Protein AF-A0A7X7LJ53-F1 (afdb_monomer_lite)

Sequence (371 aa):
MNHIQFKHIITNNLKQIIAIGIVYILCVLNAYSQQTKQVKFLDEANAPIEDVMVFHNGYFVGITDEKGFIRLNNNIDAIYCHRMGFKDTIAELKKLKDYSIVLSCNNNIDGVTVSGRYNARKHLIRLRNQSKEIYKNTDTTIFYRFEIQYEIPDSNQKEVFSGILKVPYYGNHELLYYQTAYFCHLDNYENTFTDSNYALTPKNLIRMLINSCIILKDMYEWDFCSSKKNKFSNLYQSQDSILFLSSNEKNNYYISFKNGHIHSVESIYYSGKPANTRKNELYIYNNLSYFIYSMIDKNIYPSFLSMTRRYKSQEGMNIVCYLTLTETDECLCELDSLDNEVSIGKNYKEACEYIEIQKQNQNNPTLMEVQ

Structure (mmCIF, N/CA/C/O backbone):
data_AF-A0A7X7LJ53-F1
#
_entry.id   AF-A0A7X7LJ53-F1
#
loop_
_atom_site.group_PDB
_atom_site.id
_atom_site.type_symbol
_atom_site.label_atom_id
_atom_site.label_alt_id
_atom_site.label_comp_id
_atom_site.label_asym_id
_atom_site.label_entity_id
_atom_site.label_seq_id
_atom_site.pdbx_PDB_ins_code
_atom_site.Cartn_x
_atom_site.Cartn_y
_atom_site.Cartn_z
_atom_site.occupancy
_atom_site.B_iso_or_equiv
_atom_site.auth_seq_id
_atom_site.auth_comp_id
_atom_site.auth_asym_id
_atom_site.auth_atom_id
_atom_site.pdbx_PDB_model_num
ATOM 1 N N . MET A 1 1 ? 6.015 40.902 -66.110 1.00 53.62 1 MET A N 1
ATOM 2 C CA . MET A 1 1 ? 4.964 40.313 -65.249 1.00 53.62 1 MET A CA 1
ATOM 3 C C . MET A 1 1 ? 4.096 41.453 -64.728 1.00 53.62 1 MET A C 1
ATOM 5 O O . MET A 1 1 ? 4.645 42.372 -64.135 1.00 53.62 1 MET A O 1
ATOM 9 N N . ASN A 1 2 ? 2.794 41.470 -65.035 1.00 50.62 2 ASN A N 1
ATOM 10 C CA . ASN A 1 2 ? 1.917 42.612 -64.736 1.00 50.62 2 ASN A CA 1
ATOM 11 C C . ASN A 1 2 ? 1.702 42.784 -63.224 1.00 50.62 2 ASN A C 1
ATOM 13 O O . ASN A 1 2 ? 1.508 41.804 -62.505 1.00 50.62 2 ASN A O 1
ATOM 17 N N . HIS A 1 3 ? 1.672 44.037 -62.761 1.00 51.25 3 HIS A N 1
ATOM 18 C CA . HIS A 1 3 ? 1.537 44.443 -61.351 1.00 51.25 3 HIS A CA 1
ATOM 19 C C . HIS A 1 3 ? 0.344 43.783 -60.621 1.00 51.25 3 HIS A C 1
ATOM 21 O O . HIS A 1 3 ? 0.377 43.579 -59.407 1.00 51.25 3 HIS A O 1
ATOM 27 N N . ILE A 1 4 ? -0.693 43.403 -61.377 1.00 56.75 4 ILE A N 1
ATOM 28 C CA . ILE A 1 4 ? -1.895 42.700 -60.909 1.00 56.75 4 ILE A CA 1
ATOM 29 C C . ILE A 1 4 ? -1.595 41.234 -60.554 1.00 56.75 4 ILE A C 1
ATOM 31 O O . ILE A 1 4 ? -2.039 40.760 -59.510 1.00 56.75 4 ILE A O 1
ATOM 35 N N . GLN A 1 5 ? -0.793 40.525 -61.358 1.00 49.25 5 GLN A N 1
ATOM 36 C CA . GLN A 1 5 ? -0.416 39.134 -61.074 1.00 49.25 5 GLN A CA 1
ATOM 37 C C . GLN A 1 5 ? 0.486 39.036 -59.839 1.00 49.25 5 GLN A C 1
ATOM 39 O O . GLN A 1 5 ? 0.308 38.135 -59.026 1.00 49.25 5 GLN A O 1
ATOM 44 N N . PHE A 1 6 ? 1.382 40.007 -59.632 1.00 48.72 6 PHE A N 1
ATOM 45 C CA . PHE A 1 6 ? 2.237 40.051 -58.440 1.00 48.72 6 PHE A CA 1
ATOM 46 C C . PHE A 1 6 ? 1.421 40.256 -57.151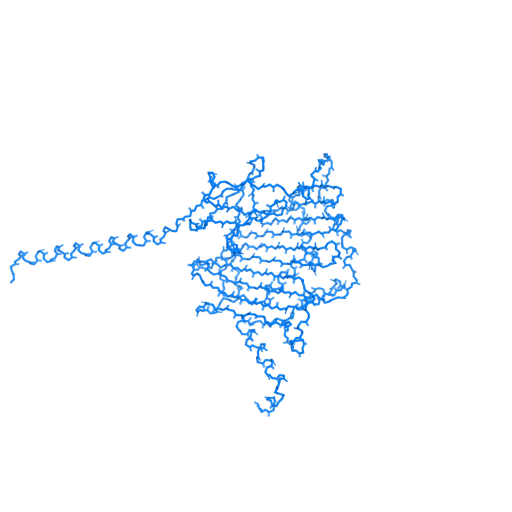 1.00 48.72 6 PHE A C 1
ATOM 48 O O . PHE A 1 6 ? 1.616 39.551 -56.163 1.00 48.72 6 PHE A O 1
ATOM 55 N N . LYS A 1 7 ? 0.432 41.161 -57.182 1.00 50.16 7 LYS A N 1
ATOM 56 C CA . LYS A 1 7 ? -0.473 41.417 -56.048 1.00 50.16 7 LYS A CA 1
ATOM 57 C C . LYS A 1 7 ? -1.343 40.195 -55.728 1.00 50.16 7 LYS A C 1
ATOM 59 O O . LYS A 1 7 ? -1.558 39.883 -54.558 1.00 50.16 7 LYS A O 1
ATOM 64 N N . HIS A 1 8 ? -1.798 39.471 -56.751 1.00 52.38 8 HIS A N 1
ATOM 65 C CA . HIS A 1 8 ? -2.603 38.260 -56.581 1.00 52.38 8 HIS A CA 1
ATOM 66 C C . HIS A 1 8 ? -1.809 37.089 -55.975 1.00 52.38 8 HIS A C 1
ATOM 68 O O . HIS A 1 8 ? -2.340 36.376 -55.122 1.00 52.38 8 HIS A O 1
ATOM 74 N N . ILE A 1 9 ? -0.537 36.929 -56.361 1.00 57.25 9 ILE A N 1
ATOM 75 C CA . ILE A 1 9 ? 0.370 35.909 -55.807 1.00 57.25 9 ILE A CA 1
ATOM 76 C C . ILE A 1 9 ? 0.683 36.210 -54.334 1.00 57.25 9 ILE A C 1
ATOM 78 O O . ILE A 1 9 ? 0.546 35.329 -53.488 1.00 57.25 9 ILE A O 1
ATOM 82 N N . ILE A 1 10 ? 1.002 37.466 -53.995 1.00 59.19 10 ILE A N 1
ATOM 83 C CA . ILE A 1 10 ? 1.276 37.867 -52.602 1.00 59.19 10 ILE A CA 1
ATOM 84 C C . ILE A 1 10 ? 0.042 37.661 -51.713 1.00 59.19 10 ILE A C 1
ATOM 86 O O . ILE A 1 10 ? 0.155 37.136 -50.607 1.00 59.19 10 ILE A O 1
ATOM 90 N N . THR A 1 11 ? -1.148 38.027 -52.201 1.00 64.06 11 THR A N 1
ATOM 91 C CA . THR A 1 11 ? -2.390 37.917 -51.416 1.00 64.06 11 THR A CA 1
ATOM 92 C C . THR A 1 11 ? -2.776 36.456 -51.162 1.00 64.06 11 THR A C 1
ATOM 94 O O . THR A 1 11 ? -3.264 36.131 -50.081 1.00 64.06 11 THR A O 1
ATOM 97 N N . ASN A 1 12 ? -2.532 35.557 -52.121 1.00 65.81 12 ASN A N 1
ATOM 98 C CA . ASN A 1 12 ? -2.806 34.128 -51.952 1.00 65.81 12 ASN A CA 1
ATOM 99 C C . ASN A 1 12 ? -1.797 33.447 -51.017 1.00 65.81 12 ASN A C 1
ATOM 101 O O . ASN A 1 12 ? -2.212 32.680 -50.150 1.00 65.81 12 ASN A O 1
ATOM 105 N N . ASN A 1 13 ? -0.508 33.786 -51.114 1.00 69.12 13 ASN A N 1
ATOM 106 C CA . ASN A 1 13 ? 0.513 33.251 -50.210 1.00 69.12 13 ASN A CA 1
ATOM 107 C C . ASN A 1 13 ? 0.301 33.731 -48.765 1.00 69.12 13 ASN A C 1
ATOM 109 O O . ASN A 1 13 ? 0.424 32.945 -47.831 1.00 69.12 13 ASN A O 1
ATOM 113 N N . LEU A 1 14 ? -0.105 34.992 -48.567 1.00 71.44 14 LEU A N 1
ATOM 114 C CA . LEU A 1 14 ? -0.423 35.517 -47.236 1.00 71.44 14 LEU A CA 1
ATOM 115 C C . LEU A 1 14 ? -1.651 34.819 -46.624 1.00 71.44 14 LEU A C 1
ATOM 117 O O . LEU A 1 14 ? -1.631 34.466 -45.447 1.00 71.44 14 LEU A O 1
ATOM 121 N N . LYS A 1 15 ? -2.695 34.551 -47.422 1.00 72.81 15 LYS A N 1
ATOM 122 C CA . LYS A 1 15 ? -3.864 33.770 -46.979 1.00 72.81 15 LYS A CA 1
ATOM 123 C C . LYS A 1 15 ? -3.489 32.340 -46.584 1.00 72.81 15 LYS A C 1
ATOM 125 O O . LYS A 1 15 ? -4.001 31.849 -45.583 1.00 72.81 15 LYS A O 1
ATOM 130 N N . GLN A 1 16 ? -2.593 31.691 -47.329 1.00 73.00 16 GLN A N 1
ATOM 131 C CA . GLN A 1 16 ? -2.110 30.345 -47.002 1.00 73.00 16 GLN A CA 1
ATOM 132 C C . GLN A 1 16 ? -1.288 30.325 -45.710 1.00 73.00 16 GLN A C 1
ATOM 134 O O . GLN A 1 16 ? -1.519 29.465 -44.867 1.00 73.00 16 GLN A O 1
ATOM 139 N N . ILE A 1 17 ? -0.394 31.298 -45.506 1.00 77.50 17 ILE A N 1
ATOM 140 C CA . ILE A 1 17 ? 0.396 31.414 -44.270 1.00 77.50 17 ILE A CA 1
ATOM 141 C C . ILE A 1 17 ? -0.517 31.643 -43.057 1.00 77.50 17 ILE A C 1
ATOM 143 O O . ILE A 1 17 ? -0.348 30.988 -42.031 1.00 77.50 17 ILE A O 1
ATOM 147 N N . ILE A 1 18 ? -1.522 32.517 -43.181 1.00 76.88 18 ILE A N 1
ATOM 148 C CA . ILE A 1 18 ? -2.507 32.754 -42.115 1.00 76.88 18 ILE A CA 1
ATOM 149 C C . ILE A 1 18 ? -3.329 31.487 -41.841 1.00 76.88 18 ILE A C 1
ATOM 151 O O . ILE A 1 18 ? -3.530 31.135 -40.682 1.00 76.88 18 ILE A O 1
ATOM 155 N N . ALA A 1 19 ? -3.768 30.770 -42.880 1.00 76.81 19 ALA A N 1
ATOM 156 C CA . ALA A 1 19 ? -4.521 29.527 -42.721 1.00 76.81 19 ALA A CA 1
ATOM 157 C C . ALA A 1 19 ? -3.697 28.435 -42.017 1.00 76.81 19 ALA A C 1
ATOM 159 O O . ALA A 1 19 ? -4.197 27.802 -41.091 1.00 76.81 19 ALA A O 1
ATOM 160 N N . ILE A 1 20 ? -2.424 28.262 -42.392 1.00 79.69 20 ILE A N 1
ATOM 161 C CA . ILE A 1 20 ? -1.500 27.326 -41.732 1.00 79.69 20 ILE A CA 1
ATOM 162 C C . ILE A 1 20 ? -1.269 27.739 -40.273 1.00 79.69 20 ILE A C 1
ATOM 164 O O . ILE A 1 20 ? -1.316 26.889 -39.387 1.00 79.69 20 ILE A O 1
ATOM 168 N N . GLY A 1 21 ? -1.092 29.036 -40.004 1.00 78.50 21 GLY A N 1
ATOM 169 C CA . GLY A 1 21 ? -0.951 29.563 -38.646 1.00 78.50 21 GLY A CA 1
ATOM 170 C C . GLY A 1 21 ? -2.180 29.301 -37.769 1.00 78.50 21 GLY A C 1
ATOM 171 O O . GLY A 1 21 ? -2.034 28.876 -36.627 1.00 78.50 21 GLY A O 1
ATOM 172 N N . ILE A 1 22 ? -3.392 29.479 -38.305 1.00 80.81 22 ILE A N 1
ATOM 173 C CA . ILE A 1 22 ? -4.645 29.197 -37.584 1.00 80.81 22 ILE A CA 1
ATOM 174 C C . ILE A 1 22 ? -4.810 27.696 -37.326 1.00 80.81 22 ILE A C 1
ATOM 176 O O . ILE A 1 22 ? -5.168 27.315 -36.215 1.00 80.81 22 ILE A O 1
ATOM 180 N N . VAL A 1 23 ? -4.518 26.839 -38.310 1.00 78.12 23 VAL A N 1
ATOM 181 C CA . VAL A 1 23 ? -4.563 25.377 -38.132 1.00 78.12 23 VAL A CA 1
ATOM 182 C C . VAL A 1 23 ? -3.551 24.934 -37.077 1.00 78.12 23 VAL A C 1
ATOM 184 O O . VAL A 1 23 ? -3.905 24.161 -36.195 1.00 78.12 23 VAL A O 1
ATOM 187 N N . TYR A 1 24 ? -2.332 25.477 -37.098 1.00 74.50 24 TYR A N 1
ATOM 188 C CA . TYR A 1 24 ? -1.318 25.191 -36.085 1.00 74.50 24 TYR A CA 1
ATOM 189 C C . TYR A 1 24 ? -1.773 25.625 -34.684 1.00 74.50 24 TYR A C 1
ATOM 191 O O . TYR A 1 24 ? -1.694 24.838 -33.745 1.00 74.50 24 TYR A O 1
ATOM 199 N N . ILE A 1 25 ? -2.334 26.832 -34.543 1.00 72.19 25 ILE A N 1
ATOM 200 C CA . ILE A 1 25 ? -2.883 27.320 -33.268 1.00 72.19 25 ILE A CA 1
ATOM 201 C C . ILE A 1 25 ? -4.042 26.432 -32.789 1.00 72.19 25 ILE A C 1
ATOM 203 O O . ILE A 1 25 ? -4.083 26.078 -31.615 1.00 72.19 25 ILE A O 1
ATOM 207 N N . LEU A 1 26 ? -4.953 26.016 -33.674 1.00 66.25 26 LEU A N 1
ATOM 208 C CA . LEU A 1 26 ? -6.060 25.114 -33.331 1.00 66.25 26 LEU A CA 1
ATOM 209 C C . LEU A 1 26 ? -5.571 23.713 -32.932 1.00 66.25 26 LEU A C 1
ATOM 211 O O . LEU A 1 26 ? -6.095 23.133 -31.983 1.00 66.25 26 LEU A O 1
ATOM 215 N N . CYS A 1 27 ? -4.549 23.180 -33.604 1.00 64.69 27 CYS A N 1
ATOM 216 C CA . CYS A 1 27 ? -3.921 21.911 -33.239 1.00 64.69 27 CYS A CA 1
ATOM 217 C C . CYS A 1 27 ? -3.223 21.993 -31.874 1.00 64.69 27 CYS A C 1
ATOM 219 O O . CYS A 1 27 ? -3.377 21.082 -31.063 1.00 64.69 27 CYS A O 1
ATOM 221 N N . VAL A 1 28 ? -2.520 23.092 -31.583 1.00 61.03 28 VAL A N 1
ATOM 222 C CA . VAL A 1 28 ? -1.878 23.324 -30.279 1.00 61.03 28 VAL A CA 1
ATOM 223 C C . VAL A 1 28 ? -2.925 23.496 -29.173 1.00 61.03 28 VAL A C 1
ATOM 225 O O . VAL A 1 28 ? -2.797 22.890 -28.114 1.00 61.03 28 VAL A O 1
ATOM 228 N N . LEU A 1 29 ? -4.005 24.246 -29.414 1.00 53.47 29 LEU A N 1
ATOM 229 C CA . LEU A 1 29 ? -5.095 24.411 -28.444 1.00 53.47 29 LEU A CA 1
ATOM 230 C C . LEU A 1 29 ? -5.826 23.089 -28.154 1.00 53.47 29 LEU A C 1
ATOM 232 O O . LEU A 1 29 ? -6.171 22.829 -27.002 1.00 53.47 29 LEU A O 1
ATOM 236 N N . ASN A 1 30 ? -6.004 22.225 -29.158 1.00 51.94 30 ASN A N 1
ATOM 237 C CA . ASN A 1 30 ? -6.557 20.882 -28.959 1.00 51.94 30 ASN A CA 1
ATOM 238 C C . ASN A 1 30 ? -5.593 19.950 -28.212 1.00 51.94 30 ASN A C 1
ATOM 240 O O . ASN A 1 30 ? -6.047 19.165 -27.385 1.00 51.94 30 ASN A O 1
ATOM 244 N N . ALA A 1 31 ? -4.281 20.061 -28.439 1.00 47.56 31 ALA A N 1
ATOM 245 C CA . ALA A 1 31 ? -3.283 19.282 -27.703 1.00 47.56 31 ALA A CA 1
ATOM 246 C C . ALA A 1 31 ? -3.223 19.662 -26.209 1.00 47.56 31 ALA A C 1
ATOM 248 O O . ALA A 1 31 ? -3.012 18.796 -25.364 1.00 47.56 31 ALA A O 1
ATOM 249 N N . TYR A 1 32 ? -3.469 20.935 -25.867 1.00 45.09 32 TYR A N 1
ATOM 250 C CA . TYR A 1 32 ? -3.544 21.407 -24.475 1.00 45.09 32 TYR A CA 1
ATOM 251 C C . TYR A 1 32 ? -4.908 21.177 -23.801 1.00 45.09 32 TYR A C 1
ATOM 253 O O . TYR A 1 32 ? -5.020 21.273 -22.579 1.00 45.09 32 TYR A O 1
ATOM 261 N N . SER A 1 33 ? -5.943 20.827 -24.566 1.00 42.25 33 SER A N 1
ATOM 262 C CA . SER A 1 33 ? -7.256 20.428 -24.060 1.00 42.25 33 SER A CA 1
ATOM 263 C C . SER A 1 33 ? -7.295 18.912 -23.819 1.00 42.25 33 SER A C 1
ATOM 265 O O . SER A 1 33 ? -8.087 18.186 -24.425 1.00 42.25 33 SER A O 1
ATOM 267 N N . GLN A 1 34 ? -6.476 18.407 -22.893 1.00 52.56 34 GLN A N 1
ATOM 268 C CA . GLN A 1 34 ? -6.797 17.130 -22.252 1.00 52.56 34 GLN A CA 1
ATOM 269 C C . GLN A 1 34 ? -8.111 17.332 -21.483 1.00 52.56 34 GLN A C 1
ATOM 271 O O . GLN A 1 34 ? -8.135 17.916 -20.398 1.00 52.56 34 GLN A O 1
ATOM 276 N N . GLN A 1 35 ? -9.235 16.940 -22.086 1.00 61.25 35 GLN A N 1
ATOM 277 C CA . GLN A 1 35 ? -10.540 17.100 -21.460 1.00 61.25 35 GLN A CA 1
ATOM 278 C C . GLN A 1 35 ? -10.603 16.181 -20.235 1.00 61.25 35 GLN A C 1
ATOM 280 O O . GLN A 1 35 ? -10.564 14.955 -20.354 1.00 61.25 35 GLN A O 1
ATOM 285 N N . THR A 1 36 ? -10.661 16.785 -19.052 1.00 73.06 36 THR A N 1
ATOM 286 C CA . THR A 1 36 ? -10.776 16.063 -17.785 1.00 73.06 36 THR A CA 1
ATOM 287 C C . THR A 1 36 ? -12.202 16.174 -17.260 1.00 73.06 36 THR A C 1
ATOM 289 O O . THR A 1 36 ? -12.821 17.236 -17.335 1.00 73.06 36 THR A O 1
ATOM 292 N N . LYS A 1 37 ? -12.723 15.078 -16.711 1.00 85.56 37 LYS A N 1
ATOM 293 C CA . LYS A 1 37 ? -13.987 15.032 -15.971 1.00 85.56 37 LYS A CA 1
ATOM 294 C C . LYS A 1 37 ? -13.715 15.028 -14.480 1.00 85.56 37 LYS A C 1
ATOM 296 O O . LYS A 1 37 ? -12.718 14.474 -14.021 1.00 85.56 37 LYS A O 1
ATOM 301 N N . GLN A 1 38 ? -14.607 15.648 -13.723 1.00 89.25 38 GLN A N 1
ATOM 302 C CA . GLN A 1 38 ? -14.534 15.682 -12.270 1.00 89.25 38 GLN A CA 1
ATOM 303 C C . GLN A 1 38 ? -15.525 14.670 -11.697 1.00 89.25 38 GLN A C 1
ATOM 305 O O . GLN A 1 38 ? -16.697 14.703 -12.055 1.00 89.25 38 GLN A O 1
ATOM 310 N N . VAL A 1 39 ? -15.048 13.785 -10.825 1.00 93.06 39 VAL A N 1
ATOM 311 C CA . VAL A 1 39 ? -15.865 12.779 -10.134 1.00 93.06 39 VAL A CA 1
ATOM 312 C C . VAL A 1 39 ? -15.856 13.078 -8.639 1.00 93.06 39 VAL A C 1
ATOM 314 O O . VAL A 1 39 ? -14.802 13.416 -8.094 1.00 93.06 39 VAL A O 1
ATOM 317 N N . LYS A 1 40 ? -17.021 12.990 -7.990 1.00 95.38 40 LYS A N 1
ATOM 318 C CA . LYS A 1 40 ? -17.196 13.230 -6.552 1.00 95.38 40 LYS A CA 1
ATOM 319 C C . LYS A 1 40 ? -17.458 11.929 -5.803 1.00 95.38 40 LYS A C 1
ATOM 321 O O . LYS A 1 40 ? -18.281 11.136 -6.243 1.00 95.38 40 LYS A O 1
ATOM 326 N N . PHE A 1 41 ? -16.829 11.754 -4.650 1.00 94.94 41 PHE A N 1
ATOM 327 C CA . PHE A 1 41 ? -17.021 10.612 -3.765 1.00 94.94 41 PHE A CA 1
ATOM 328 C C . PHE A 1 41 ? -17.723 11.038 -2.484 1.00 94.94 41 PHE A C 1
ATOM 330 O O . PHE A 1 41 ? -17.335 12.023 -1.850 1.00 94.94 41 PHE A O 1
ATOM 337 N N . LEU A 1 42 ? -18.770 10.299 -2.132 1.00 94.12 42 LEU A N 1
ATOM 338 C CA . LEU A 1 42 ? -19.652 10.579 -1.008 1.00 94.12 42 LEU A CA 1
ATOM 339 C C . LEU A 1 42 ? -19.864 9.317 -0.170 1.00 94.12 42 LEU A C 1
ATOM 341 O O . LEU A 1 42 ? -19.848 8.212 -0.711 1.00 94.12 42 LEU A O 1
ATOM 345 N N . ASP A 1 43 ? -20.093 9.480 1.128 1.00 90.00 43 ASP A N 1
ATOM 346 C CA . ASP A 1 43 ? -20.615 8.403 1.968 1.00 90.00 43 ASP A CA 1
ATOM 347 C C . ASP A 1 43 ? -22.144 8.295 1.835 1.00 90.00 43 ASP A C 1
ATOM 349 O O . ASP A 1 43 ? -22.798 9.084 1.144 1.00 90.00 43 ASP A O 1
ATOM 353 N N . GLU A 1 44 ? -22.736 7.314 2.511 1.00 88.19 44 GLU A N 1
ATOM 354 C CA . GLU A 1 44 ? -24.188 7.092 2.507 1.00 88.19 44 GLU A CA 1
ATOM 355 C C . GLU A 1 44 ? -24.984 8.258 3.132 1.00 88.19 44 GLU A C 1
ATOM 357 O O . GLU A 1 44 ? -26.178 8.405 2.869 1.00 88.19 44 GLU A O 1
ATOM 362 N N . ALA A 1 45 ? -24.330 9.128 3.911 1.00 88.19 45 ALA A N 1
ATOM 363 C CA . ALA A 1 45 ? -24.897 10.351 4.477 1.00 88.19 45 ALA A CA 1
ATOM 364 C C . ALA A 1 45 ? -24.688 11.592 3.579 1.00 88.19 45 ALA A C 1
ATOM 366 O O . ALA A 1 45 ? -25.072 12.700 3.960 1.00 88.19 45 ALA A O 1
ATOM 367 N N . ASN A 1 46 ? -24.140 11.419 2.370 1.00 87.44 46 ASN A N 1
ATOM 368 C CA . ASN A 1 46 ? -23.755 12.471 1.423 1.00 87.44 46 ASN A CA 1
ATOM 369 C C . ASN A 1 46 ? -22.631 13.407 1.908 1.00 87.44 46 ASN A C 1
ATOM 371 O O . ASN A 1 46 ? -22.472 14.510 1.369 1.00 87.44 46 ASN A O 1
ATOM 375 N N . ALA A 1 47 ? -21.834 12.996 2.894 1.00 90.56 47 ALA A N 1
ATOM 376 C CA . ALA A 1 47 ? -20.616 13.706 3.256 1.00 90.56 47 ALA A CA 1
ATOM 377 C C . ALA A 1 47 ? -19.493 13.378 2.252 1.00 90.56 47 ALA A C 1
ATOM 379 O O . ALA A 1 47 ? -19.403 12.244 1.780 1.00 90.56 47 ALA A O 1
ATOM 380 N N . PRO A 1 48 ? -18.644 14.354 1.880 1.00 91.94 48 PRO A N 1
ATOM 381 C CA . PRO A 1 48 ? -17.518 14.101 0.988 1.00 91.94 48 PRO A CA 1
ATOM 382 C C . PRO A 1 48 ? -16.502 13.150 1.627 1.00 91.94 48 PRO A C 1
ATOM 384 O O . PRO A 1 48 ? -16.160 13.307 2.798 1.00 91.94 48 PRO A O 1
ATOM 387 N N . ILE A 1 49 ? -15.990 12.206 0.834 1.00 89.44 49 ILE A N 1
ATOM 388 C CA . ILE A 1 49 ? -14.937 11.284 1.268 1.00 89.44 49 ILE A CA 1
ATOM 389 C C . ILE A 1 49 ? -13.604 11.725 0.666 1.00 89.44 49 ILE A C 1
ATOM 391 O O . ILE A 1 49 ? -13.369 11.587 -0.539 1.00 89.44 49 ILE A O 1
ATOM 395 N N . GLU A 1 50 ? -12.724 12.242 1.516 1.00 88.31 50 GLU A N 1
ATOM 396 C CA . GLU A 1 50 ? -11.322 12.475 1.173 1.00 88.31 50 GLU A CA 1
ATOM 397 C C . GLU A 1 50 ? -10.533 11.161 1.128 1.00 88.31 50 GLU A C 1
ATOM 399 O O . GLU A 1 50 ? -10.963 10.127 1.657 1.00 88.31 50 GLU A O 1
ATOM 404 N N . ASP A 1 51 ? -9.352 11.207 0.514 1.00 85.25 51 ASP A N 1
ATOM 405 C CA . ASP A 1 51 ? -8.391 10.106 0.507 1.00 85.25 51 ASP A CA 1
ATOM 406 C C . ASP A 1 51 ? -8.806 8.848 -0.292 1.00 85.25 51 ASP A C 1
ATOM 408 O O . ASP A 1 51 ? -8.099 7.843 -0.258 1.00 85.25 51 ASP A O 1
ATOM 412 N N . VAL A 1 52 ? -9.907 8.871 -1.058 1.00 88.44 52 VAL A N 1
ATOM 413 C CA . VAL A 1 52 ? -10.332 7.726 -1.890 1.00 88.44 52 VAL A CA 1
ATOM 414 C C . VAL A 1 52 ? -9.326 7.490 -3.000 1.00 88.44 52 VAL A C 1
ATOM 416 O O . VAL A 1 52 ? -9.152 8.336 -3.877 1.00 88.44 52 VAL A O 1
ATOM 419 N N . MET A 1 53 ? -8.712 6.312 -2.996 1.00 85.69 53 MET A N 1
ATOM 420 C CA . MET A 1 53 ? -7.794 5.890 -4.041 1.00 85.69 53 MET A CA 1
ATOM 421 C C . MET A 1 53 ? -8.576 5.368 -5.231 1.00 85.69 53 MET A C 1
ATOM 423 O O . MET A 1 53 ? -9.427 4.489 -5.104 1.00 85.69 53 MET A O 1
ATOM 427 N N . VAL A 1 54 ? -8.268 5.910 -6.399 1.00 86.75 54 VAL A N 1
ATOM 428 C CA . VAL A 1 54 ? -8.936 5.578 -7.649 1.00 86.75 54 VAL A CA 1
ATOM 429 C C . VAL A 1 54 ? -7.938 4.914 -8.574 1.00 86.75 54 VAL A C 1
ATOM 431 O O . VAL A 1 54 ? -6.869 5.463 -8.824 1.00 86.75 54 VAL A O 1
ATOM 434 N N . PHE A 1 55 ? -8.314 3.765 -9.116 1.00 84.50 55 PHE A N 1
ATOM 435 C CA . PHE A 1 55 ? -7.535 2.962 -10.044 1.00 84.50 55 PHE A CA 1
ATOM 436 C C . PHE A 1 55 ? -8.313 2.764 -11.350 1.00 84.50 55 PHE A C 1
ATOM 438 O O . PHE A 1 55 ? -9.540 2.733 -11.350 1.00 84.50 55 PHE A O 1
ATOM 445 N N . HIS A 1 56 ? -7.622 2.601 -12.469 1.00 82.50 56 HIS A N 1
ATOM 446 C CA . HIS A 1 56 ? -8.175 2.293 -13.781 1.00 82.50 56 HIS A CA 1
ATOM 447 C C . HIS A 1 56 ? -7.326 1.192 -14.412 1.00 82.50 56 HIS A C 1
ATOM 449 O O . HIS A 1 56 ? -6.114 1.341 -14.516 1.00 82.50 56 HIS A O 1
ATOM 455 N N . ASN A 1 57 ? -7.955 0.079 -14.803 1.00 77.94 57 ASN A N 1
ATOM 456 C CA . ASN A 1 57 ? -7.267 -1.105 -15.336 1.00 77.94 57 ASN A CA 1
ATOM 457 C C . ASN A 1 57 ? -6.110 -1.598 -14.440 1.00 77.94 57 ASN A C 1
ATOM 459 O O . ASN A 1 57 ? -5.069 -2.003 -14.936 1.00 77.94 57 ASN A O 1
ATOM 463 N N . GLY A 1 58 ? -6.289 -1.531 -13.116 1.00 63.84 58 GLY A N 1
ATOM 464 C CA . GLY A 1 58 ? -5.259 -1.894 -12.134 1.00 63.84 58 GLY A CA 1
ATOM 465 C C . GLY A 1 58 ? -4.281 -0.765 -11.782 1.00 63.84 58 GLY A C 1
ATOM 466 O O . GLY A 1 58 ? -3.625 -0.840 -10.749 1.00 63.84 58 GLY A O 1
ATOM 467 N N . TYR A 1 59 ? -4.242 0.325 -12.551 1.00 60.38 59 TYR A N 1
ATOM 468 C CA . TYR A 1 59 ? -3.304 1.430 -12.343 1.00 60.38 59 TYR A CA 1
ATOM 469 C C . TYR A 1 59 ? -3.915 2.563 -11.527 1.00 60.38 59 TYR A C 1
ATOM 471 O O . TYR A 1 59 ? -5.007 3.037 -11.814 1.00 60.38 59 TYR A O 1
ATOM 479 N N . PHE A 1 60 ? -3.206 3.053 -10.516 1.00 69.38 60 PHE A N 1
ATOM 480 C CA . PHE A 1 60 ? -3.632 4.206 -9.712 1.00 69.38 60 PHE A CA 1
ATOM 481 C C . PHE A 1 60 ? -3.700 5.489 -10.544 1.00 69.38 60 PHE A C 1
ATOM 483 O O . PHE A 1 60 ? -2.712 5.927 -11.125 1.00 69.38 60 PHE A O 1
ATOM 490 N N . VAL A 1 61 ? -4.853 6.142 -10.518 1.00 76.12 61 VAL A N 1
ATOM 491 C CA . VAL A 1 61 ? -5.153 7.375 -11.247 1.00 76.12 61 VAL A CA 1
ATOM 492 C C . VAL A 1 61 ? -5.027 8.600 -10.345 1.00 76.12 61 VAL A C 1
ATOM 494 O O . VAL A 1 61 ? -4.605 9.674 -10.788 1.00 76.12 61 VAL A O 1
ATOM 497 N N . GLY A 1 62 ? -5.359 8.462 -9.063 1.00 74.56 62 GLY A N 1
ATOM 498 C CA . GLY A 1 62 ? -5.215 9.535 -8.089 1.00 74.56 62 GLY A CA 1
ATOM 499 C C . GLY A 1 62 ? -6.022 9.312 -6.821 1.00 74.56 62 GLY A C 1
ATOM 500 O O . GLY A 1 62 ? -6.592 8.245 -6.607 1.00 74.56 62 GLY A O 1
ATOM 501 N N . ILE A 1 63 ? -6.051 10.354 -5.994 1.00 81.62 63 ILE A N 1
ATOM 502 C CA . ILE A 1 63 ? -6.764 10.389 -4.720 1.00 81.62 63 ILE A CA 1
ATOM 503 C C . ILE A 1 63 ? -7.719 11.580 -4.701 1.00 81.62 63 ILE A C 1
ATOM 505 O O . ILE A 1 63 ? -7.435 12.606 -5.329 1.00 81.62 63 ILE A O 1
ATOM 509 N N . THR A 1 64 ? -8.851 11.435 -4.017 1.00 87.44 64 THR A N 1
ATOM 510 C CA . THR A 1 64 ? -9.787 12.540 -3.807 1.00 87.44 64 THR A CA 1
ATOM 511 C C . THR A 1 64 ? -9.240 13.603 -2.860 1.00 87.44 64 THR A C 1
ATOM 513 O O . THR A 1 64 ? -8.563 13.306 -1.880 1.00 87.44 64 THR A O 1
ATOM 516 N N . ASP A 1 65 ? -9.546 14.866 -3.152 1.00 81.25 65 ASP A N 1
ATOM 517 C CA . ASP A 1 65 ? -9.228 15.990 -2.271 1.00 81.25 65 ASP A CA 1
ATOM 518 C C . ASP A 1 65 ? -10.117 16.034 -1.009 1.00 81.25 65 ASP A C 1
ATOM 520 O O . ASP A 1 65 ? -11.029 15.225 -0.837 1.00 81.25 65 ASP A O 1
ATOM 524 N N . GLU A 1 66 ? -9.889 17.031 -0.147 1.00 81.69 66 GLU A N 1
ATOM 525 C CA . GLU A 1 66 ? -10.668 17.295 1.082 1.00 81.69 66 GLU A CA 1
ATOM 526 C C . GLU A 1 66 ? -12.186 17.476 0.834 1.00 81.69 66 GLU A C 1
ATOM 528 O O . GLU A 1 66 ? -12.999 17.421 1.756 1.00 81.69 66 GLU A O 1
ATOM 533 N N . LYS A 1 67 ? -12.594 17.728 -0.418 1.00 87.38 67 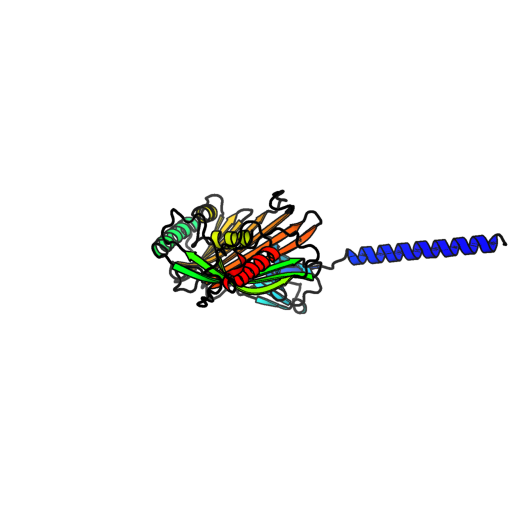LYS A N 1
ATOM 534 C CA . LYS A 1 67 ? -13.994 17.888 -0.845 1.00 87.38 67 LYS A CA 1
ATOM 535 C C . LYS A 1 67 ? -14.532 16.640 -1.548 1.00 87.38 67 LYS A C 1
ATOM 537 O O . LYS A 1 67 ? -15.660 16.667 -2.053 1.00 87.38 67 LYS A O 1
ATOM 542 N N . GLY A 1 68 ? -13.752 15.563 -1.572 1.00 90.00 68 GLY A N 1
ATOM 543 C CA . GLY A 1 68 ? -14.088 14.290 -2.185 1.00 90.00 68 GLY A CA 1
ATOM 544 C C . GLY A 1 68 ? -13.997 14.286 -3.707 1.00 90.00 68 GLY A C 1
ATOM 545 O O . GLY A 1 68 ? -14.613 13.433 -4.339 1.00 90.00 68 GLY A O 1
ATOM 546 N N . PHE A 1 69 ? -13.279 15.226 -4.327 1.00 90.69 69 PHE A N 1
ATOM 547 C CA . PHE A 1 69 ? -13.179 15.302 -5.783 1.00 90.69 69 PHE A CA 1
ATOM 548 C C . PHE A 1 69 ? -11.876 14.739 -6.330 1.00 90.69 69 PHE A C 1
ATOM 550 O O . PHE A 1 69 ? -10.796 14.971 -5.793 1.00 90.69 69 PHE A O 1
ATOM 557 N N . ILE A 1 70 ? -11.977 14.103 -7.494 1.00 87.25 70 ILE A N 1
ATOM 558 C CA . ILE A 1 70 ? -10.842 13.745 -8.343 1.00 87.25 70 ILE A CA 1
ATOM 559 C C . ILE A 1 70 ? -11.097 14.203 -9.781 1.00 87.25 70 ILE A C 1
ATOM 561 O O . ILE A 1 70 ? -12.241 14.260 -10.240 1.00 87.25 70 ILE A O 1
ATOM 565 N N . ARG A 1 71 ? -10.025 14.530 -10.507 1.00 85.69 71 ARG A N 1
ATOM 566 C CA . ARG A 1 71 ? -10.070 14.794 -11.950 1.00 85.69 71 ARG A CA 1
ATOM 567 C C . ARG A 1 71 ? -9.517 13.593 -12.704 1.00 85.69 71 ARG A C 1
ATOM 569 O O . ARG A 1 71 ? -8.401 13.162 -12.437 1.00 85.69 71 ARG A O 1
ATOM 576 N N . LEU A 1 72 ? -10.300 13.083 -13.644 1.00 83.69 72 LEU A N 1
ATOM 577 C CA . LEU A 1 72 ? -9.993 11.913 -14.460 1.00 83.69 72 LEU A CA 1
ATOM 578 C C . LEU A 1 72 ? -9.948 12.317 -15.930 1.00 83.69 72 LEU A C 1
ATOM 580 O O . LEU A 1 72 ? -10.652 13.237 -16.343 1.00 83.69 72 LEU A O 1
ATOM 584 N N . ASN A 1 73 ? -9.159 11.615 -16.736 1.00 80.25 73 ASN A N 1
ATOM 585 C CA . ASN A 1 73 ? -9.212 11.783 -18.185 1.00 80.25 73 ASN A CA 1
ATOM 586 C C . ASN A 1 73 ? -10.581 11.307 -18.711 1.00 80.25 73 ASN A C 1
ATOM 588 O O . ASN A 1 73 ? -11.141 10.321 -18.224 1.00 80.25 73 ASN A O 1
ATOM 592 N N . ASN A 1 74 ? -11.151 12.021 -19.683 1.00 79.75 74 ASN A N 1
ATOM 593 C CA . ASN A 1 74 ? -12.458 11.699 -20.252 1.00 79.75 74 ASN A CA 1
ATOM 594 C C . ASN A 1 74 ? -12.539 10.290 -20.852 1.00 79.75 74 ASN A C 1
ATOM 596 O O . ASN A 1 74 ? -13.627 9.714 -20.831 1.00 79.75 74 ASN A O 1
ATOM 600 N N . ASN A 1 75 ? -11.419 9.731 -21.317 1.00 80.38 75 ASN A N 1
ATOM 601 C CA . ASN A 1 75 ? -11.336 8.382 -21.885 1.00 80.38 75 ASN A CA 1
ATOM 602 C C . ASN A 1 75 ? -11.456 7.237 -20.855 1.00 80.38 75 ASN A C 1
ATOM 604 O O . ASN A 1 75 ? -11.629 6.090 -21.255 1.00 80.38 75 ASN A O 1
ATOM 608 N N . ILE A 1 76 ? -11.378 7.520 -19.550 1.00 84.75 76 ILE A N 1
ATOM 609 C CA . ILE A 1 76 ? -11.508 6.500 -18.502 1.00 84.75 76 ILE A CA 1
ATOM 610 C C . ILE A 1 76 ? -12.975 6.093 -18.387 1.00 84.75 76 ILE A C 1
ATOM 612 O O . ILE A 1 76 ? -13.817 6.914 -18.038 1.00 84.75 76 ILE A O 1
ATOM 616 N N . ASP A 1 77 ? -13.308 4.835 -18.647 1.00 87.31 77 ASP A N 1
ATOM 617 C CA . ASP A 1 77 ? -14.708 4.386 -18.658 1.00 87.31 77 ASP A CA 1
ATOM 618 C C . ASP A 1 77 ? -15.162 3.733 -17.354 1.00 87.31 77 ASP A C 1
ATOM 620 O O . ASP A 1 77 ? -16.333 3.833 -16.985 1.00 87.31 77 ASP A O 1
ATOM 624 N N . ALA A 1 78 ? -14.240 3.096 -16.641 1.00 90.62 78 ALA A N 1
ATOM 625 C CA . ALA A 1 78 ? -14.495 2.442 -15.370 1.00 90.62 78 ALA A CA 1
ATOM 626 C C . ALA A 1 78 ? -13.309 2.645 -14.436 1.00 90.62 78 ALA A C 1
ATOM 628 O O . ALA A 1 78 ? -12.161 2.713 -14.880 1.00 90.62 78 ALA A O 1
ATOM 629 N N . ILE A 1 79 ? -13.598 2.728 -13.145 1.00 92.19 79 ILE A N 1
ATOM 630 C CA . ILE A 1 79 ? -12.591 2.859 -12.103 1.00 92.19 79 ILE A CA 1
ATOM 631 C C . ILE A 1 79 ? -12.853 1.875 -10.972 1.00 92.19 79 ILE A C 1
ATOM 633 O O . ILE A 1 79 ? -13.996 1.531 -10.692 1.00 92.19 79 ILE A O 1
ATOM 637 N N . TYR A 1 80 ? -11.784 1.445 -10.322 1.00 89.94 80 TYR A N 1
ATOM 638 C CA . TYR A 1 80 ? -11.804 0.746 -9.049 1.00 89.94 80 TYR A CA 1
ATOM 639 C C . TYR A 1 80 ? -11.462 1.739 -7.939 1.00 89.94 80 TYR A C 1
ATOM 641 O O . TYR A 1 80 ? -10.584 2.583 -8.103 1.00 89.94 80 TYR A O 1
ATOM 649 N N . CYS A 1 81 ? -12.174 1.672 -6.826 1.00 90.25 81 CYS A N 1
ATOM 650 C CA . CYS A 1 81 ? -12.092 2.632 -5.740 1.00 90.25 81 CYS A CA 1
ATOM 651 C C . CYS A 1 81 ? -11.791 1.886 -4.449 1.00 90.25 81 CYS A C 1
ATOM 653 O O . CYS A 1 81 ? -12.547 0.990 -4.072 1.00 90.25 81 CYS A O 1
ATOM 655 N N . HIS A 1 82 ? -10.713 2.282 -3.781 1.00 85.56 82 HIS A N 1
ATOM 656 C CA . HIS A 1 82 ? -10.272 1.692 -2.528 1.00 85.56 82 HIS A CA 1
ATOM 657 C C . HIS A 1 82 ? -10.133 2.766 -1.454 1.00 85.56 82 HIS A C 1
ATOM 659 O O . HIS A 1 82 ? -9.603 3.855 -1.700 1.00 85.56 82 HIS A O 1
ATOM 665 N N . ARG A 1 83 ? -10.622 2.442 -0.258 1.00 86.12 83 ARG A N 1
ATOM 666 C CA . ARG A 1 83 ? -10.466 3.262 0.937 1.00 86.12 83 ARG A CA 1
ATOM 667 C C . ARG A 1 83 ? -10.765 2.439 2.182 1.00 86.12 83 ARG A C 1
ATOM 669 O O . ARG A 1 83 ? -11.885 1.945 2.318 1.00 86.12 83 ARG A O 1
ATOM 676 N N . MET A 1 84 ? -9.828 2.320 3.120 1.00 82.12 84 MET A N 1
ATOM 677 C CA . MET A 1 84 ? -10.084 1.564 4.343 1.00 82.12 84 MET A CA 1
ATOM 678 C C . MET A 1 84 ? -11.278 2.128 5.127 1.00 82.12 84 MET A C 1
ATOM 680 O O . MET A 1 84 ? -11.393 3.331 5.360 1.00 82.12 84 MET A O 1
ATOM 684 N N . GLY A 1 85 ? -12.162 1.224 5.553 1.00 76.88 85 GLY A N 1
ATOM 685 C CA . GLY A 1 85 ? -13.444 1.553 6.183 1.00 76.88 85 GLY A CA 1
ATOM 686 C C . GLY A 1 85 ? -14.615 1.593 5.198 1.00 76.88 85 GLY A C 1
ATOM 687 O O . GLY A 1 85 ? -15.761 1.494 5.629 1.00 76.88 85 GLY A O 1
ATOM 688 N N . PHE A 1 86 ? -14.345 1.629 3.892 1.00 83.75 86 PHE A N 1
ATOM 689 C CA . PHE A 1 86 ? -15.346 1.528 2.834 1.00 83.75 86 PHE A CA 1
ATOM 690 C C . PHE A 1 86 ? -15.218 0.210 2.077 1.00 83.75 86 PHE A C 1
ATOM 692 O O . PHE A 1 86 ? -14.192 -0.470 2.115 1.00 83.75 86 PHE A O 1
ATOM 699 N N . LYS A 1 87 ? -16.304 -0.181 1.418 1.00 83.56 87 LYS A N 1
ATOM 700 C CA . LYS A 1 87 ? -16.326 -1.328 0.524 1.00 83.56 87 LYS A CA 1
ATOM 701 C C . LYS A 1 87 ? -15.639 -0.959 -0.787 1.00 83.56 87 LYS A C 1
ATOM 703 O O . LYS A 1 87 ? -16.013 0.023 -1.436 1.00 83.56 87 LYS A O 1
ATOM 708 N N . ASP A 1 88 ? -14.698 -1.797 -1.203 1.00 83.88 88 ASP A N 1
ATOM 709 C CA . ASP A 1 88 ? -14.071 -1.683 -2.515 1.00 83.88 88 ASP A CA 1
ATOM 710 C C . ASP A 1 88 ? -15.134 -1.685 -3.613 1.00 83.88 88 ASP A C 1
ATOM 712 O O . ASP A 1 88 ? -16.033 -2.533 -3.645 1.00 83.88 88 ASP A O 1
ATOM 716 N N . THR A 1 89 ? -15.066 -0.686 -4.487 1.00 88.81 89 THR A N 1
ATOM 717 C CA . THR A 1 89 ? -16.146 -0.383 -5.427 1.00 88.81 89 THR A CA 1
ATOM 718 C C . THR A 1 89 ? -15.593 -0.242 -6.833 1.00 88.81 89 THR A C 1
ATOM 720 O O . THR A 1 89 ? -14.656 0.513 -7.062 1.00 88.81 89 THR A O 1
ATOM 723 N N . ILE A 1 90 ? -16.198 -0.936 -7.797 1.00 90.00 90 ILE A N 1
ATOM 724 C CA . ILE A 1 90 ? -15.962 -0.693 -9.222 1.00 90.00 90 ILE A CA 1
ATOM 725 C C . ILE A 1 90 ? -17.095 0.196 -9.730 1.00 90.00 90 ILE A C 1
ATOM 727 O O . ILE A 1 90 ? -18.264 -0.176 -9.644 1.00 90.00 90 ILE A O 1
ATOM 731 N N . ALA A 1 91 ? -16.751 1.367 -10.257 1.00 89.56 91 ALA A N 1
ATOM 732 C CA . ALA A 1 91 ? -17.699 2.336 -10.781 1.00 89.56 91 ALA A CA 1
ATOM 733 C C . ALA A 1 91 ? -17.513 2.520 -12.290 1.00 89.56 91 ALA A C 1
ATOM 735 O O . ALA A 1 91 ? -16.457 2.939 -12.763 1.00 89.56 91 ALA A O 1
ATOM 736 N N . GLU A 1 92 ? -18.573 2.259 -13.051 1.00 89.88 92 GLU A N 1
ATOM 737 C CA . GLU A 1 92 ? -18.638 2.596 -14.472 1.00 89.88 92 GLU A CA 1
ATOM 738 C C . GLU A 1 92 ? -19.024 4.072 -14.642 1.00 89.88 92 GLU A C 1
ATOM 740 O O . GLU A 1 92 ? -20.169 4.465 -14.407 1.00 89.88 92 GLU A O 1
ATOM 745 N N . LEU A 1 93 ? -18.081 4.901 -15.092 1.00 87.62 93 LEU A N 1
ATOM 746 C CA . LEU A 1 93 ? -18.233 6.358 -15.142 1.00 87.62 93 LEU A CA 1
ATOM 747 C C . LEU A 1 93 ? -19.328 6.817 -16.110 1.00 87.62 93 LEU A C 1
ATOM 749 O O . LEU A 1 93 ? -19.960 7.844 -15.882 1.00 87.62 93 LEU A O 1
ATOM 753 N N . LYS A 1 94 ? -19.592 6.038 -17.165 1.00 81.44 94 LYS A N 1
ATOM 754 C CA . LYS A 1 94 ? -20.664 6.302 -18.141 1.00 81.44 94 LYS A CA 1
ATOM 755 C C . LYS A 1 94 ? -22.073 6.203 -17.545 1.00 81.44 94 LYS A C 1
ATOM 757 O O . LYS A 1 94 ? -23.006 6.756 -18.117 1.00 81.44 94 LYS A O 1
ATOM 762 N N . LYS A 1 95 ? -22.234 5.494 -16.424 1.00 77.44 95 LYS A N 1
ATOM 763 C CA . LYS A 1 95 ? -23.529 5.245 -15.770 1.00 77.44 95 LYS A CA 1
ATOM 764 C C . LYS A 1 95 ? -23.786 6.171 -14.577 1.00 77.44 95 LYS A C 1
ATOM 766 O O . LYS A 1 95 ? -24.846 6.083 -13.961 1.00 77.44 95 LYS A O 1
ATOM 771 N N . LEU A 1 96 ? -22.835 7.042 -14.231 1.00 80.38 96 LEU A N 1
ATOM 772 C CA . LEU A 1 96 ? -22.947 7.892 -13.050 1.00 80.38 96 LEU A CA 1
ATOM 773 C C . LEU A 1 96 ? -23.888 9.067 -13.290 1.00 80.38 96 LEU A C 1
ATOM 775 O O . LEU A 1 96 ? -23.707 9.862 -14.213 1.00 80.38 96 LEU A O 1
ATOM 779 N N . LYS A 1 97 ? -24.853 9.220 -12.387 1.00 73.31 97 LYS A N 1
ATOM 780 C CA . LYS A 1 97 ? -25.647 10.439 -12.281 1.00 73.31 97 LYS A CA 1
ATOM 781 C C . LYS A 1 97 ? -24.782 11.522 -11.632 1.00 73.31 97 LYS A C 1
ATOM 783 O O . LYS A 1 97 ? -24.166 11.281 -10.596 1.00 73.31 97 LYS A O 1
ATOM 788 N N . ASP A 1 98 ? -24.694 12.686 -12.271 1.00 79.81 98 ASP A N 1
ATOM 789 C CA . ASP A 1 98 ? -23.966 13.861 -11.767 1.00 79.81 98 ASP A CA 1
ATOM 790 C C . ASP A 1 98 ? -22.488 13.592 -11.406 1.00 79.81 98 ASP A C 1
ATOM 792 O O . ASP A 1 98 ? -21.927 14.242 -10.523 1.00 79.81 98 ASP A O 1
ATOM 796 N N . TYR A 1 99 ? -21.860 12.606 -12.064 1.00 84.62 99 TYR A N 1
ATOM 797 C CA . TYR A 1 99 ? -20.480 12.165 -11.809 1.00 84.62 99 TYR A CA 1
ATOM 798 C C . TYR A 1 99 ? -20.166 11.915 -10.322 1.00 84.62 99 TYR A C 1
ATOM 800 O O . TYR A 1 99 ? -19.048 12.152 -9.866 1.00 84.62 99 TYR A O 1
ATOM 808 N N . SER A 1 100 ? -21.150 11.442 -9.556 1.00 90.94 100 SER A N 1
ATOM 809 C CA . SER A 1 100 ? -20.995 11.163 -8.127 1.00 90.94 100 SER A CA 1
ATOM 810 C C . SER A 1 100 ? -21.034 9.660 -7.850 1.00 90.94 100 SER A C 1
ATOM 812 O O . SER A 1 100 ? -21.866 8.944 -8.403 1.00 90.94 100 SER A O 1
ATOM 814 N N . ILE A 1 101 ? -20.134 9.188 -6.989 1.00 93.25 101 ILE A N 1
ATOM 815 C CA . ILE A 1 101 ? -20.029 7.801 -6.528 1.00 93.25 101 ILE A CA 1
ATOM 816 C C . ILE A 1 101 ? -20.278 7.794 -5.024 1.00 93.25 101 ILE A C 1
ATOM 818 O O . ILE A 1 101 ? -19.601 8.500 -4.277 1.00 93.25 101 ILE A O 1
ATOM 822 N N . VAL A 1 102 ? -21.239 6.985 -4.588 1.00 92.38 102 VAL A N 1
ATOM 823 C CA . VAL A 1 102 ? -21.487 6.738 -3.166 1.00 92.38 102 VAL A CA 1
ATOM 824 C C . VAL A 1 102 ? -20.746 5.467 -2.770 1.00 92.38 102 VAL A C 1
ATOM 826 O O . VAL A 1 102 ? -20.970 4.419 -3.376 1.00 92.38 102 VAL A O 1
ATOM 829 N N . LEU A 1 103 ? -19.853 5.564 -1.786 1.00 90.31 103 LEU A N 1
ATOM 830 C CA . LEU A 1 103 ? -19.155 4.417 -1.217 1.00 90.31 103 LEU A CA 1
ATOM 831 C C . LEU A 1 103 ? -19.874 3.969 0.052 1.00 90.31 103 LEU A C 1
ATOM 833 O O . LEU A 1 103 ? -20.052 4.749 0.988 1.00 90.31 103 LEU A O 1
ATOM 837 N N . SER A 1 104 ? -20.251 2.695 0.091 1.00 85.31 104 SER A N 1
ATOM 838 C CA . SER A 1 104 ? -20.785 2.079 1.303 1.00 85.31 104 SER A CA 1
ATOM 839 C C . SER A 1 104 ? -19.670 1.813 2.301 1.00 85.31 104 SER A C 1
ATOM 841 O O . SER A 1 104 ? -18.581 1.369 1.925 1.00 85.31 104 SER A O 1
ATOM 843 N N . CYS A 1 105 ? -19.953 2.026 3.582 1.00 77.31 105 CYS A N 1
ATOM 844 C CA . CYS A 1 105 ? -19.083 1.558 4.653 1.00 77.31 105 CYS A CA 1
ATOM 845 C C . CYS A 1 105 ? -18.947 0.028 4.579 1.00 77.31 105 CYS A C 1
ATOM 847 O O . CYS A 1 105 ? -19.855 -0.682 4.141 1.00 77.31 105 CYS A O 1
ATOM 849 N N . ASN A 1 106 ? -17.790 -0.503 4.965 1.00 70.31 106 ASN A N 1
ATOM 850 C CA . ASN A 1 106 ? -17.588 -1.945 4.957 1.00 70.31 106 ASN A CA 1
ATOM 851 C C . ASN A 1 106 ? -18.339 -2.581 6.144 1.00 70.31 106 ASN A C 1
ATOM 853 O O . ASN A 1 106 ? -18.006 -2.308 7.289 1.00 70.31 106 ASN A O 1
ATOM 857 N N . ASN A 1 107 ? -19.335 -3.434 5.883 1.00 50.91 107 ASN A N 1
ATOM 858 C CA . ASN A 1 107 ? -20.196 -4.032 6.920 1.00 50.91 107 ASN A CA 1
ATOM 859 C C . ASN A 1 107 ? -19.523 -5.151 7.733 1.00 50.91 107 ASN A C 1
ATOM 861 O O . ASN A 1 107 ? -20.074 -5.585 8.735 1.00 50.91 107 ASN A O 1
ATOM 865 N N . ASN A 1 108 ? -18.316 -5.604 7.366 1.00 50.38 108 ASN A N 1
ATOM 866 C CA . ASN A 1 108 ? -17.518 -6.531 8.203 1.00 50.38 108 ASN A CA 1
ATOM 867 C C . ASN A 1 108 ? -16.959 -5.868 9.474 1.00 50.38 108 ASN A C 1
ATOM 869 O O . ASN A 1 108 ? -16.140 -6.417 10.209 1.00 50.38 108 ASN A O 1
ATOM 873 N N . ILE A 1 109 ? -17.373 -4.631 9.659 1.00 51.16 109 ILE A N 1
ATOM 874 C CA . ILE A 1 109 ? -16.942 -3.650 10.598 1.00 51.16 109 ILE A CA 1
ATOM 875 C C . ILE A 1 109 ? -18.329 -3.045 11.013 1.00 51.16 109 ILE A C 1
ATOM 877 O O . ILE A 1 109 ? -18.768 -2.038 10.471 1.00 51.16 109 ILE A O 1
ATOM 881 N N . ASP A 1 110 ? -19.049 -3.699 11.964 1.00 39.25 110 ASP A N 1
ATOM 882 C CA . ASP A 1 110 ? -20.276 -3.284 12.729 1.00 39.25 110 ASP A CA 1
ATOM 883 C C . ASP A 1 110 ? -20.123 -2.131 13.754 1.00 39.25 110 ASP A C 1
ATOM 885 O O . ASP A 1 110 ? -19.357 -2.250 14.710 1.00 39.25 110 ASP A O 1
ATOM 889 N N . GLY A 1 111 ? -20.729 -0.962 13.516 1.00 43.09 111 GLY A N 1
ATOM 890 C CA . GLY A 1 111 ? -20.400 0.269 14.253 1.00 43.09 111 GLY A CA 1
ATOM 891 C C . GLY A 1 111 ? -21.052 0.340 15.635 1.00 43.09 111 GLY A C 1
ATOM 892 O O . GLY A 1 111 ? -22.240 0.071 15.772 1.00 43.09 111 GLY A O 1
ATOM 893 N N . VAL A 1 112 ? -20.311 0.768 16.661 1.00 44.72 112 VAL A N 1
ATOM 894 C CA . VAL A 1 112 ? -20.836 0.987 18.018 1.00 44.72 112 VAL A CA 1
ATOM 895 C C . VAL A 1 112 ? -20.568 2.422 18.474 1.00 44.72 112 VAL A C 1
ATOM 897 O O . VAL A 1 112 ? -19.466 2.956 18.347 1.00 44.72 112 VAL A O 1
ATOM 900 N N . THR A 1 113 ? -21.596 3.060 19.036 1.00 47.06 113 THR A N 1
ATOM 901 C CA . THR A 1 113 ? -21.527 4.426 19.567 1.00 47.06 113 THR A CA 1
ATOM 902 C C . THR A 1 113 ? -20.652 4.482 20.817 1.00 47.06 113 THR A C 1
ATOM 904 O O . THR A 1 113 ? -20.884 3.771 21.795 1.00 47.06 113 THR A O 1
ATOM 907 N N . VAL A 1 114 ? -19.657 5.367 20.812 1.00 50.62 114 VAL A N 1
ATOM 908 C CA . VAL A 1 114 ? -18.703 5.484 21.913 1.00 50.62 114 VAL A CA 1
ATOM 909 C C . VAL A 1 114 ? -19.130 6.584 22.892 1.00 50.62 114 VAL A C 1
ATOM 911 O O . VAL A 1 114 ? -19.442 7.703 22.491 1.00 50.62 114 VAL A O 1
ATOM 914 N N . SER A 1 115 ? -19.152 6.271 24.191 1.00 52.81 115 SER A N 1
ATOM 915 C CA . SER A 1 115 ? -19.583 7.199 25.246 1.00 52.81 115 SER A CA 1
ATOM 916 C C . SER A 1 115 ? -18.678 8.439 25.362 1.00 52.81 115 SER A C 1
ATOM 918 O O . SER A 1 115 ? -17.475 8.394 25.099 1.00 52.81 115 SER A O 1
ATOM 920 N N . GLY A 1 116 ? -19.246 9.565 25.814 1.00 52.25 116 GLY A N 1
ATOM 921 C CA . GLY A 1 116 ? -18.631 10.903 25.756 1.00 52.25 116 GLY A CA 1
ATOM 922 C C . GLY A 1 116 ? -17.325 11.138 26.538 1.00 52.25 116 GLY A C 1
ATOM 923 O O . GLY A 1 116 ? -16.823 12.257 26.538 1.00 52.25 116 GLY A O 1
ATOM 924 N N . ARG A 1 117 ? -16.751 10.127 27.209 1.00 64.75 117 ARG A N 1
ATOM 925 C CA . ARG A 1 117 ? -15.439 10.207 27.898 1.00 64.75 117 ARG A CA 1
ATOM 926 C C . ARG A 1 117 ? -14.336 9.377 27.232 1.00 64.75 117 ARG A C 1
ATOM 928 O O . ARG A 1 117 ? -13.251 9.225 27.796 1.00 64.75 117 ARG A O 1
ATOM 935 N N . TYR A 1 118 ? -14.591 8.821 26.055 1.00 74.69 118 TYR A N 1
ATOM 936 C CA . TYR A 1 118 ? -13.629 7.975 25.368 1.00 74.69 118 TYR A CA 1
ATOM 937 C C . TYR A 1 118 ? -12.439 8.750 24.799 1.00 74.69 118 TYR A C 1
ATOM 939 O O . TYR A 1 118 ? -12.584 9.767 24.127 1.00 74.69 118 TYR A O 1
ATOM 947 N N . ASN A 1 119 ? -11.235 8.230 25.044 1.00 81.12 119 ASN A N 1
ATOM 948 C CA . ASN A 1 119 ? -9.995 8.795 24.528 1.00 81.12 119 ASN A CA 1
ATOM 949 C C . ASN A 1 119 ? -9.395 7.853 23.477 1.00 81.12 119 ASN A C 1
ATOM 951 O O . ASN A 1 119 ? -8.650 6.929 23.815 1.00 81.12 119 ASN A O 1
ATOM 955 N N . ALA A 1 120 ? -9.709 8.121 22.206 1.00 79.69 120 ALA A N 1
ATOM 956 C CA . ALA A 1 120 ? -9.270 7.322 21.061 1.00 79.69 120 ALA A CA 1
ATOM 957 C C . ALA A 1 120 ? -7.749 7.123 21.035 1.00 79.69 120 ALA A C 1
ATOM 959 O O . ALA A 1 120 ? -7.266 6.011 20.852 1.00 79.69 120 ALA A O 1
ATOM 960 N N . ARG A 1 121 ? -6.984 8.179 21.329 1.00 83.69 121 ARG A N 1
ATOM 961 C CA . ARG A 1 121 ? -5.520 8.128 21.354 1.00 83.69 121 ARG A CA 1
ATOM 962 C C . ARG A 1 121 ? -4.977 7.198 22.438 1.00 83.69 121 ARG A C 1
ATOM 964 O O . ARG A 1 121 ? -4.097 6.389 22.163 1.00 83.69 121 ARG A O 1
ATOM 971 N N . LYS A 1 122 ? -5.483 7.297 23.675 1.00 84.50 122 LYS A N 1
ATOM 972 C CA . LYS A 1 122 ? -5.082 6.384 24.762 1.00 84.50 122 LYS A CA 1
ATOM 973 C C . LYS A 1 122 ? -5.432 4.937 24.420 1.00 84.50 122 LYS A C 1
ATOM 975 O O . LYS A 1 122 ? -4.644 4.047 24.725 1.00 84.50 122 LYS A O 1
ATOM 980 N N . HIS A 1 123 ? -6.583 4.709 23.787 1.00 83.25 123 HIS A N 1
ATOM 981 C CA . HIS A 1 123 ? -6.991 3.370 23.380 1.00 83.25 123 HIS A CA 1
ATOM 982 C C . HIS A 1 123 ? -6.079 2.803 22.286 1.00 83.25 123 HIS A C 1
ATOM 984 O O . HIS A 1 123 ? -5.564 1.701 22.454 1.00 83.25 123 HIS A O 1
ATOM 990 N N . LEU A 1 124 ? -5.790 3.586 21.243 1.00 81.31 124 LEU A N 1
ATOM 991 C CA . LEU A 1 124 ? -4.842 3.225 20.190 1.00 81.31 124 LEU A CA 1
ATOM 992 C C . LEU A 1 124 ? -3.466 2.865 20.771 1.00 81.31 124 LEU A C 1
ATOM 994 O O . LEU A 1 124 ? -2.914 1.818 20.453 1.00 81.31 124 LEU A O 1
ATOM 998 N N . ILE A 1 125 ? -2.936 3.690 21.683 1.00 80.56 125 ILE A N 1
ATOM 999 C CA . ILE A 1 125 ? -1.652 3.433 22.359 1.00 80.56 125 ILE A CA 1
ATOM 1000 C C . ILE A 1 125 ? -1.691 2.126 23.168 1.00 80.56 125 ILE A C 1
ATOM 1002 O O . ILE A 1 125 ? -0.708 1.385 23.186 1.00 80.56 125 ILE A O 1
ATOM 1006 N N . ARG A 1 126 ? -2.812 1.830 23.838 1.00 81.44 126 ARG A N 1
ATOM 1007 C CA . ARG A 1 126 ? -2.992 0.583 24.593 1.00 81.44 126 ARG A CA 1
ATOM 1008 C C . ARG A 1 126 ? -2.984 -0.634 23.668 1.00 81.44 126 ARG A C 1
ATOM 1010 O O . ARG A 1 126 ? -2.211 -1.552 23.923 1.00 81.44 126 ARG A O 1
ATOM 1017 N N . LEU A 1 127 ? -3.790 -0.619 22.605 1.00 77.44 127 LEU A N 1
ATOM 1018 C CA . LEU A 1 127 ? -3.866 -1.711 21.627 1.00 77.44 127 LEU A CA 1
ATOM 1019 C C . LEU A 1 127 ? -2.523 -1.929 20.925 1.00 77.44 127 LEU A C 1
ATOM 1021 O O . LEU A 1 127 ? -2.072 -3.063 20.807 1.00 77.44 127 LEU A O 1
ATOM 1025 N N . ARG A 1 128 ? -1.823 -0.844 20.569 1.00 73.44 128 ARG A N 1
ATOM 1026 C CA . ARG A 1 128 ? -0.439 -0.886 20.078 1.00 73.44 128 ARG A CA 1
ATOM 1027 C C . ARG A 1 128 ? 0.474 -1.645 21.035 1.00 73.44 128 ARG A C 1
ATOM 1029 O O . ARG A 1 128 ? 1.199 -2.533 20.608 1.00 73.44 128 ARG A O 1
ATOM 1036 N N . ASN A 1 129 ? 0.479 -1.274 22.317 1.00 75.44 129 ASN A N 1
ATOM 1037 C CA . ASN A 1 129 ? 1.359 -1.911 23.297 1.00 75.44 129 ASN A CA 1
ATOM 1038 C C . ASN A 1 129 ? 1.030 -3.400 23.465 1.00 75.44 129 ASN A C 1
ATOM 1040 O O . ASN A 1 129 ? 1.948 -4.199 23.586 1.00 75.44 129 ASN A O 1
ATOM 1044 N N . GLN A 1 130 ? -0.254 -3.769 23.433 1.00 73.31 130 GLN A N 1
ATOM 1045 C CA . GLN A 1 130 ? -0.685 -5.168 23.479 1.00 73.31 130 GLN A CA 1
ATOM 1046 C C . GLN A 1 130 ? -0.198 -5.937 22.248 1.00 73.31 130 GLN A C 1
ATOM 1048 O O . GLN A 1 130 ? 0.477 -6.948 22.395 1.00 73.31 130 GLN A O 1
ATOM 1053 N N . SER A 1 131 ? -0.457 -5.404 21.052 1.00 70.06 131 SER A N 1
ATOM 1054 C CA . SER A 1 131 ? 0.012 -5.966 19.782 1.00 70.06 131 SER A CA 1
ATOM 1055 C C . SER A 1 131 ? 1.538 -6.131 19.756 1.00 70.06 131 SER A C 1
ATOM 1057 O O . SER A 1 131 ? 2.035 -7.169 19.343 1.00 70.06 131 SER A O 1
ATOM 1059 N N . LYS A 1 132 ? 2.296 -5.156 20.276 1.00 69.06 132 LYS A N 1
ATOM 1060 C CA . LYS A 1 132 ? 3.764 -5.216 20.328 1.00 69.06 132 LYS A CA 1
ATOM 1061 C C . LYS A 1 132 ? 4.294 -6.416 21.116 1.00 69.06 132 LYS A C 1
ATOM 1063 O O . LYS A 1 132 ? 5.309 -6.972 20.721 1.00 69.06 132 LYS A O 1
ATOM 1068 N N . GLU A 1 133 ? 3.653 -6.808 22.217 1.00 67.19 133 GLU A N 1
ATOM 1069 C CA . GLU A 1 133 ? 4.104 -7.968 23.004 1.00 67.19 133 GLU A CA 1
ATOM 1070 C C . GLU A 1 133 ? 3.957 -9.293 22.241 1.00 67.19 133 GLU A C 1
ATOM 1072 O O . GLU A 1 133 ? 4.728 -10.216 22.479 1.00 67.19 133 GLU A O 1
ATOM 1077 N N . ILE A 1 134 ? 3.016 -9.371 21.296 1.00 65.62 134 ILE A N 1
ATOM 1078 C CA . ILE A 1 134 ? 2.749 -10.573 20.492 1.00 65.62 134 ILE A CA 1
ATOM 1079 C C . ILE A 1 134 ? 3.800 -10.766 19.389 1.00 65.62 134 ILE A C 1
ATOM 1081 O O . ILE A 1 134 ? 4.127 -11.899 19.054 1.00 65.62 134 ILE A O 1
ATOM 1085 N N . TYR A 1 135 ? 4.362 -9.678 18.849 1.00 63.06 135 TYR A N 1
ATOM 1086 C CA . TYR A 1 135 ? 5.299 -9.725 17.714 1.00 63.06 135 TYR A CA 1
ATOM 1087 C C . TYR A 1 135 ? 6.780 -9.902 18.100 1.00 63.06 135 TYR A C 1
ATOM 1089 O O . TYR A 1 135 ? 7.663 -9.821 17.241 1.00 63.06 135 TYR A O 1
ATOM 1097 N N . LYS A 1 136 ? 7.074 -10.129 19.386 1.00 59.38 136 LYS A N 1
ATOM 1098 C CA . LYS A 1 136 ? 8.440 -10.322 19.893 1.00 59.38 136 LYS A CA 1
ATOM 1099 C C . LYS A 1 136 ? 8.942 -11.754 19.662 1.00 59.38 136 LYS A C 1
ATOM 1101 O O . LYS A 1 136 ? 8.190 -12.714 19.790 1.00 59.38 136 LYS A O 1
ATOM 1106 N N . ASN A 1 137 ? 10.260 -11.886 19.485 1.00 55.22 137 ASN A N 1
ATOM 1107 C CA . ASN A 1 137 ? 11.039 -13.110 19.742 1.00 55.22 137 ASN A CA 1
ATOM 1108 C C . ASN A 1 137 ? 10.925 -14.280 18.749 1.00 55.22 137 ASN A C 1
ATOM 1110 O O . ASN A 1 137 ? 11.079 -15.427 19.160 1.00 55.22 137 ASN A O 1
ATOM 1114 N N . THR A 1 138 ? 10.716 -14.043 17.454 1.00 62.88 138 THR A N 1
ATOM 1115 C CA . THR A 1 138 ? 10.943 -15.110 16.462 1.00 62.88 138 THR A CA 1
ATOM 1116 C C . THR A 1 138 ? 11.747 -14.568 15.296 1.00 62.88 138 THR A C 1
ATOM 1118 O O . THR A 1 138 ? 11.262 -13.710 14.563 1.00 62.88 138 THR A O 1
ATOM 1121 N N . ASP A 1 139 ? 12.975 -15.055 15.146 1.00 70.75 139 ASP A N 1
ATOM 1122 C CA . ASP A 1 139 ? 13.715 -14.878 13.904 1.00 70.75 139 ASP A CA 1
ATOM 1123 C C . ASP A 1 139 ? 13.037 -15.739 12.838 1.00 70.75 139 ASP A C 1
ATOM 1125 O O . ASP A 1 139 ? 12.767 -16.922 13.056 1.00 70.75 139 ASP A O 1
ATOM 1129 N N . THR A 1 140 ? 12.718 -15.145 11.698 1.00 76.69 140 THR A N 1
ATOM 1130 C CA . THR A 1 140 ? 12.098 -15.853 10.582 1.00 76.69 140 THR A CA 1
ATOM 1131 C C . THR A 1 140 ? 12.562 -15.263 9.261 1.00 76.69 140 THR A C 1
ATOM 1133 O O . THR A 1 140 ? 13.196 -14.215 9.203 1.00 76.69 140 THR A O 1
ATOM 1136 N N . THR A 1 141 ? 12.269 -15.951 8.171 1.00 80.81 141 THR A N 1
ATOM 1137 C CA . THR A 1 141 ? 12.459 -15.439 6.820 1.00 80.81 141 THR A CA 1
ATOM 1138 C C . THR A 1 141 ? 11.114 -15.460 6.129 1.00 80.81 141 THR A C 1
ATOM 1140 O O . THR A 1 141 ? 10.438 -16.484 6.138 1.00 80.81 141 THR A O 1
ATOM 1143 N N . ILE A 1 142 ? 10.733 -14.326 5.553 1.00 82.81 142 ILE A N 1
ATOM 1144 C CA . ILE A 1 142 ? 9.483 -14.186 4.818 1.00 82.81 142 ILE A CA 1
ATOM 1145 C C . ILE A 1 142 ? 9.825 -14.109 3.338 1.00 82.81 142 ILE A C 1
ATOM 1147 O O . ILE A 1 142 ? 10.705 -13.337 2.940 1.00 82.81 142 ILE A O 1
ATOM 1151 N N . PHE A 1 143 ? 9.123 -14.898 2.534 1.00 87.25 143 PHE A N 1
ATOM 1152 C CA . PHE A 1 143 ? 9.203 -14.816 1.086 1.00 87.25 143 PHE A CA 1
ATOM 1153 C C . PHE A 1 143 ? 8.025 -14.000 0.570 1.00 87.25 143 PHE A C 1
ATOM 1155 O O . PHE A 1 143 ? 6.883 -14.188 0.990 1.00 87.25 143 PHE A O 1
ATOM 1162 N N . TYR A 1 144 ? 8.312 -13.070 -0.333 1.00 89.62 144 TYR A N 1
ATOM 1163 C CA . TYR A 1 144 ? 7.303 -12.244 -0.974 1.00 89.62 144 TYR A CA 1
ATOM 1164 C C . TYR A 1 144 ? 7.418 -12.364 -2.482 1.00 89.62 144 TYR A C 1
ATOM 1166 O O . TYR A 1 144 ? 8.486 -12.129 -3.040 1.00 89.62 144 TYR A O 1
ATOM 1174 N N . ARG A 1 145 ? 6.296 -12.599 -3.155 1.00 92.19 145 ARG A N 1
ATOM 1175 C CA . ARG A 1 145 ? 6.153 -12.189 -4.549 1.00 92.19 145 ARG A CA 1
ATOM 1176 C C . ARG A 1 145 ? 6.159 -10.675 -4.601 1.00 92.19 145 ARG A C 1
ATOM 1178 O O . ARG A 1 145 ? 5.354 -10.043 -3.914 1.00 92.19 145 ARG A O 1
ATOM 1185 N N . PHE A 1 146 ? 7.048 -10.103 -5.398 1.00 90.94 146 PHE A N 1
ATOM 1186 C CA . PHE A 1 146 ? 7.103 -8.669 -5.607 1.00 90.94 146 PHE A CA 1
ATOM 1187 C C . PHE A 1 146 ? 6.745 -8.308 -7.040 1.00 90.94 146 PHE A C 1
ATOM 1189 O O . PHE A 1 146 ? 7.091 -9.017 -7.981 1.00 90.94 146 PHE A O 1
ATOM 1196 N N . GLU A 1 147 ? 6.113 -7.154 -7.191 1.00 90.75 147 GLU A N 1
ATOM 1197 C CA . GLU A 1 147 ? 5.946 -6.480 -8.471 1.00 90.75 147 GLU A CA 1
ATOM 1198 C C . GLU A 1 147 ? 6.213 -4.997 -8.250 1.00 90.75 147 GLU A C 1
ATOM 1200 O O . GLU A 1 147 ? 5.646 -4.380 -7.345 1.00 90.75 147 GLU A O 1
ATOM 1205 N N . ILE A 1 148 ? 7.117 -4.442 -9.046 1.00 86.94 148 ILE A N 1
ATOM 1206 C CA . ILE A 1 148 ? 7.388 -3.017 -9.128 1.00 86.94 148 ILE A CA 1
ATOM 1207 C C . ILE A 1 148 ? 7.019 -2.566 -10.527 1.00 86.94 148 ILE A C 1
ATOM 1209 O O . ILE A 1 148 ? 7.521 -3.110 -11.507 1.00 86.94 148 ILE A O 1
ATOM 1213 N N . GLN A 1 149 ? 6.197 -1.531 -10.611 1.00 86.25 149 GLN A N 1
ATOM 1214 C CA . GLN A 1 149 ? 5.860 -0.899 -11.871 1.00 86.25 149 GLN A CA 1
ATOM 1215 C C . GLN A 1 149 ? 6.112 0.601 -11.803 1.00 86.25 149 GLN A C 1
ATOM 1217 O O . GLN A 1 149 ? 5.730 1.271 -10.845 1.00 86.25 149 GLN A O 1
ATOM 1222 N N . TYR A 1 150 ? 6.690 1.140 -12.867 1.00 82.25 150 TYR A N 1
ATOM 1223 C CA . TYR A 1 150 ? 6.716 2.564 -13.155 1.00 82.25 150 TYR A CA 1
ATOM 1224 C C . TYR A 1 150 ? 5.906 2.855 -14.390 1.00 82.25 150 TYR A C 1
ATOM 1226 O O . TYR A 1 150 ? 5.906 2.078 -15.340 1.00 82.25 150 TYR A O 1
ATOM 1234 N N . GLU A 1 151 ? 5.266 4.012 -14.381 1.00 81.88 151 GLU A N 1
ATOM 1235 C CA . GLU A 1 151 ? 4.486 4.488 -15.503 1.00 81.88 151 GLU A CA 1
ATOM 1236 C C . GLU A 1 151 ? 4.649 5.999 -15.658 1.00 81.88 151 GLU A C 1
ATOM 1238 O O . GLU A 1 151 ? 4.628 6.749 -14.673 1.00 81.88 151 GLU A O 1
ATOM 1243 N N . ILE A 1 152 ? 4.776 6.444 -16.908 1.00 79.25 152 ILE A N 1
ATOM 1244 C CA . ILE A 1 152 ? 4.478 7.815 -17.325 1.00 79.25 152 ILE A CA 1
ATOM 1245 C C . ILE A 1 152 ? 3.144 7.750 -18.079 1.00 79.25 152 ILE A C 1
ATOM 1247 O O . ILE A 1 152 ? 3.137 7.455 -19.279 1.00 79.25 152 ILE A O 1
ATOM 1251 N N . PRO A 1 153 ? 2.006 8.018 -17.406 1.00 72.31 153 PRO A N 1
ATOM 1252 C CA . PRO A 1 153 ? 0.685 7.798 -17.998 1.00 72.31 153 PRO A CA 1
ATOM 1253 C C . PRO A 1 153 ? 0.453 8.614 -19.275 1.00 72.31 153 PRO A C 1
ATOM 1255 O O . PRO A 1 153 ? -0.259 8.185 -20.177 1.00 72.31 153 PRO A O 1
ATOM 1258 N N . ASP A 1 154 ? 1.081 9.789 -19.370 1.00 72.38 154 ASP A N 1
ATOM 1259 C CA . ASP A 1 154 ? 0.922 10.698 -20.508 1.00 72.38 154 ASP A CA 1
ATOM 1260 C C . ASP A 1 154 ? 1.596 10.185 -21.795 1.00 72.38 154 ASP A C 1
ATOM 1262 O O . ASP A 1 154 ? 1.203 10.591 -22.889 1.00 72.38 154 ASP A O 1
ATOM 1266 N N . SER A 1 155 ? 2.597 9.302 -21.688 1.00 72.06 155 SER A N 1
ATOM 1267 C CA . SER A 1 155 ? 3.362 8.764 -22.825 1.00 72.06 155 SER A CA 1
ATOM 1268 C C . SER A 1 155 ? 3.213 7.251 -23.010 1.00 72.06 155 SER A C 1
ATOM 1270 O O . SER A 1 155 ? 3.835 6.693 -23.913 1.00 72.06 155 SER A O 1
ATOM 1272 N N . ASN A 1 156 ? 2.385 6.589 -22.189 1.00 72.12 156 ASN A N 1
ATOM 1273 C CA . ASN A 1 156 ? 2.198 5.132 -22.172 1.00 72.12 156 ASN A CA 1
ATOM 1274 C C . ASN A 1 156 ? 3.523 4.351 -22.047 1.00 72.12 156 ASN A C 1
ATOM 1276 O O . ASN A 1 156 ? 3.653 3.235 -22.553 1.00 72.12 156 ASN A O 1
ATOM 1280 N N . GLN A 1 157 ? 4.523 4.962 -21.406 1.00 82.31 157 GLN A N 1
ATOM 1281 C CA . GLN A 1 157 ? 5.788 4.314 -21.088 1.00 82.31 157 GLN A CA 1
ATOM 1282 C C . GLN A 1 157 ? 5.679 3.656 -19.719 1.00 82.31 157 GLN A C 1
ATOM 1284 O O . GLN A 1 157 ? 5.211 4.269 -18.758 1.00 82.31 157 GLN A O 1
ATOM 1289 N N . LYS A 1 158 ? 6.146 2.417 -19.645 1.00 85.12 158 LYS A N 1
ATOM 1290 C CA . LYS A 1 158 ? 6.180 1.593 -18.446 1.00 85.12 158 LYS A CA 1
ATOM 1291 C C . LYS A 1 158 ? 7.482 0.809 -18.307 1.00 85.12 158 LYS A C 1
ATOM 1293 O O . LYS A 1 158 ? 8.096 0.412 -19.302 1.00 85.12 158 LYS A O 1
ATOM 1298 N N . GLU A 1 159 ? 7.835 0.537 -17.062 1.00 84.25 159 GLU A N 1
ATOM 1299 C CA . GLU A 1 159 ? 8.837 -0.452 -16.672 1.00 84.25 159 GLU A CA 1
ATOM 1300 C C . GLU A 1 159 ? 8.227 -1.332 -15.591 1.00 84.25 159 GLU A C 1
ATOM 1302 O O . GLU A 1 159 ? 7.684 -0.815 -14.616 1.00 84.25 159 GLU A O 1
ATOM 1307 N N . VAL A 1 160 ? 8.279 -2.645 -15.785 1.00 86.00 160 VAL A N 1
ATOM 1308 C CA . VAL A 1 160 ? 7.727 -3.642 -14.869 1.00 86.00 160 VAL A CA 1
ATOM 1309 C C . VAL A 1 160 ? 8.839 -4.602 -14.487 1.00 86.00 160 VAL A C 1
ATOM 1311 O O . VAL A 1 160 ? 9.573 -5.091 -15.345 1.00 86.00 160 VAL A O 1
ATOM 1314 N N . PHE A 1 161 ? 8.953 -4.870 -13.195 1.00 85.69 161 PHE A N 1
ATOM 1315 C CA . PHE A 1 161 ? 9.968 -5.733 -12.620 1.00 85.69 161 PHE A CA 1
ATOM 1316 C C . PHE A 1 161 ? 9.358 -6.568 -11.496 1.00 85.69 161 PHE A C 1
ATOM 1318 O O . PHE A 1 161 ? 8.873 -6.013 -10.508 1.00 85.69 161 PHE A O 1
ATOM 1325 N N . SER A 1 162 ? 9.372 -7.891 -11.640 1.00 89.50 162 SER A N 1
ATOM 1326 C CA . SER A 1 162 ? 8.716 -8.806 -10.702 1.00 89.50 162 SER A CA 1
ATOM 1327 C C . SER A 1 162 ? 9.530 -10.068 -10.439 1.00 89.50 162 SER A C 1
ATOM 1329 O O . SER A 1 162 ? 10.414 -10.443 -11.214 1.00 89.50 162 SER A O 1
ATOM 1331 N N . GLY A 1 163 ? 9.226 -10.734 -9.332 1.00 89.06 163 GLY A N 1
ATOM 1332 C CA . GLY A 1 163 ? 9.944 -11.927 -8.904 1.00 89.06 163 GLY A CA 1
ATOM 1333 C C . GLY A 1 163 ? 9.619 -12.329 -7.473 1.00 89.06 163 GLY A C 1
ATOM 1334 O O . GLY A 1 163 ? 8.583 -11.960 -6.913 1.00 89.06 163 GLY A O 1
ATOM 1335 N N . ILE A 1 164 ? 10.570 -13.015 -6.841 1.00 88.75 164 ILE A N 1
ATOM 1336 C CA . ILE A 1 164 ? 10.498 -13.419 -5.436 1.00 88.75 164 ILE A CA 1
ATOM 1337 C C . ILE A 1 164 ? 11.601 -12.724 -4.640 1.00 88.75 164 ILE A C 1
ATOM 1339 O O . ILE A 1 164 ? 12.775 -12.750 -5.009 1.00 88.75 164 ILE A O 1
ATOM 1343 N N . LEU A 1 165 ? 11.216 -12.112 -3.522 1.00 87.44 165 LEU A N 1
ATOM 1344 C CA . LEU A 1 165 ? 12.107 -11.559 -2.512 1.00 87.44 165 LEU A CA 1
ATOM 1345 C C . LEU A 1 165 ? 12.154 -12.458 -1.288 1.00 87.44 165 LEU A C 1
ATOM 1347 O O . LEU A 1 165 ? 11.133 -12.970 -0.837 1.00 87.44 165 LEU A O 1
ATOM 1351 N N . LYS A 1 166 ? 13.330 -12.511 -0.680 1.00 85.75 166 LYS A N 1
ATOM 1352 C CA . LYS A 1 166 ? 13.564 -13.014 0.667 1.00 85.75 166 LYS A CA 1
ATOM 1353 C C . LYS A 1 166 ? 13.837 -11.853 1.599 1.00 85.75 166 LYS A C 1
ATOM 1355 O O . LYS A 1 166 ? 14.716 -11.025 1.347 1.00 85.75 166 LYS A O 1
ATOM 1360 N N . VAL A 1 167 ? 13.080 -11.803 2.685 1.00 83.12 167 VAL A N 1
ATOM 1361 C CA . VAL A 1 167 ? 13.178 -10.770 3.711 1.00 83.12 167 VAL A CA 1
ATOM 1362 C C . VAL A 1 167 ? 13.427 -11.454 5.056 1.00 83.12 167 VAL A C 1
ATOM 1364 O O . VAL A 1 167 ? 12.501 -12.031 5.631 1.00 83.12 167 VAL A O 1
ATOM 1367 N N . PRO A 1 168 ? 14.667 -11.431 5.573 1.00 78.56 168 PRO A N 1
ATOM 1368 C CA . PRO A 1 168 ? 14.940 -11.898 6.918 1.00 78.56 168 PRO A CA 1
ATOM 1369 C C . PRO A 1 168 ? 14.323 -10.933 7.936 1.00 78.56 168 PRO A C 1
ATOM 1371 O O . PRO A 1 168 ? 14.525 -9.716 7.888 1.00 78.56 168 PRO A O 1
ATOM 1374 N N . TYR A 1 169 ? 13.585 -11.502 8.876 1.00 74.38 169 TYR A N 1
ATOM 1375 C CA . TYR A 1 169 ? 13.015 -10.831 10.028 1.00 74.38 169 TYR A CA 1
ATOM 1376 C C . TYR A 1 169 ? 13.742 -11.305 11.282 1.00 74.38 169 TYR A C 1
ATOM 1378 O O . TYR A 1 169 ? 13.755 -12.493 11.593 1.00 74.38 169 TYR A O 1
ATOM 1386 N N . TYR A 1 170 ? 14.330 -10.366 12.016 1.00 69.88 170 TYR A N 1
ATOM 1387 C CA . TYR A 1 170 ? 15.011 -10.649 13.274 1.00 69.88 170 TYR A CA 1
ATOM 1388 C C . TYR A 1 170 ? 14.141 -10.153 14.428 1.00 69.88 170 TYR A C 1
ATOM 1390 O O . TYR A 1 170 ? 13.796 -8.971 14.496 1.00 69.88 170 TYR A O 1
ATOM 1398 N N . GLY A 1 171 ? 13.780 -11.054 15.339 1.00 58.00 171 GLY A N 1
ATOM 1399 C CA . GLY A 1 171 ? 12.849 -10.798 16.437 1.00 58.00 171 GLY A CA 1
ATOM 1400 C C . GLY A 1 171 ? 13.394 -9.860 17.519 1.00 58.00 171 GLY A C 1
ATOM 1401 O O . GLY A 1 171 ? 12.626 -9.415 18.374 1.00 58.00 171 GLY A O 1
ATOM 1402 N N . ASN A 1 172 ? 14.695 -9.542 17.501 1.00 59.28 172 ASN A N 1
ATOM 1403 C CA . ASN A 1 172 ? 15.316 -8.606 18.436 1.00 59.28 172 ASN A CA 1
ATOM 1404 C C . ASN A 1 172 ? 15.363 -7.177 17.857 1.00 59.28 172 ASN A C 1
ATOM 1406 O O . ASN A 1 172 ? 16.180 -6.839 16.999 1.00 59.28 172 ASN A O 1
ATOM 1410 N N . HIS A 1 173 ? 14.458 -6.327 18.346 1.00 55.41 173 HIS A N 1
ATOM 1411 C CA . HIS A 1 173 ? 14.132 -5.017 17.772 1.00 55.41 173 HIS A CA 1
ATOM 1412 C C . HIS A 1 173 ? 15.241 -3.948 17.850 1.00 55.41 173 HIS A C 1
ATOM 1414 O O . HIS A 1 173 ? 15.109 -2.907 17.206 1.00 55.41 173 HIS A O 1
ATOM 1420 N N . GLU A 1 174 ? 16.317 -4.157 18.617 1.00 50.66 174 GLU A N 1
ATOM 1421 C CA . GLU A 1 174 ? 17.380 -3.148 18.784 1.00 50.66 174 GLU A CA 1
ATOM 1422 C C . GLU A 1 174 ? 18.291 -3.008 17.549 1.00 50.66 174 GLU A C 1
ATOM 1424 O O . GLU A 1 174 ? 18.964 -1.991 17.392 1.00 50.66 174 GLU A O 1
ATOM 1429 N N . LEU A 1 175 ? 18.255 -3.979 16.627 1.00 44.84 175 LEU A N 1
ATOM 1430 C CA . LEU A 1 175 ? 19.098 -4.020 15.425 1.00 44.84 175 LEU A CA 1
ATOM 1431 C C . LEU A 1 175 ? 18.305 -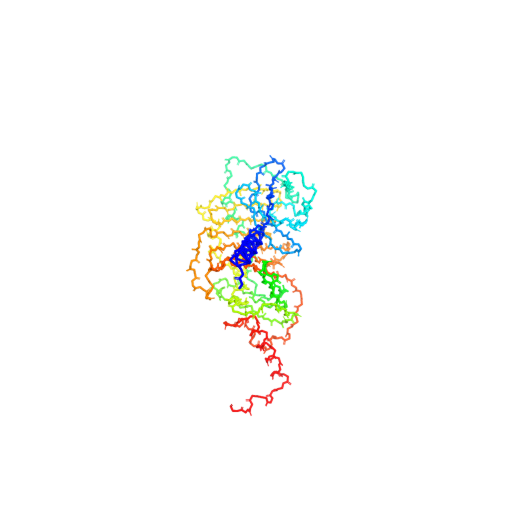4.010 14.106 1.00 44.84 175 LEU A C 1
ATOM 1433 O O . LEU A 1 175 ? 18.863 -4.311 13.059 1.00 44.84 175 LEU A O 1
ATOM 1437 N N . LEU A 1 176 ? 17.038 -3.570 14.103 1.00 48.66 176 LEU A N 1
ATOM 1438 C CA . LEU A 1 176 ? 16.202 -3.406 12.888 1.00 48.66 176 LEU A CA 1
ATOM 1439 C C . LEU A 1 176 ? 16.712 -2.343 11.885 1.00 48.66 176 LEU A C 1
ATOM 1441 O O . LEU A 1 176 ? 16.025 -1.953 10.931 1.00 48.66 176 LEU A O 1
ATOM 1445 N N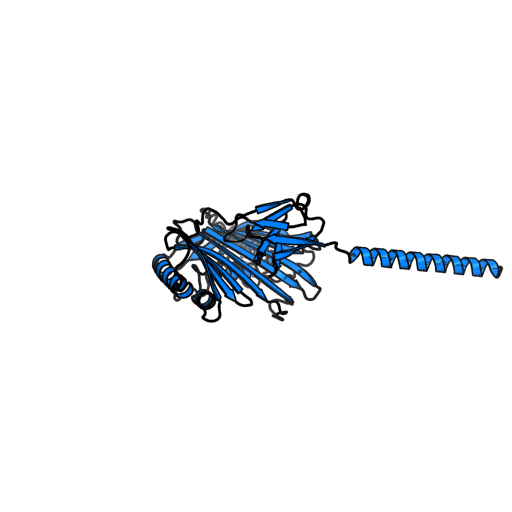 . TYR A 1 177 ? 17.929 -1.848 12.080 1.00 46.38 177 TYR A N 1
ATOM 1446 C CA . TYR A 1 177 ? 18.640 -1.110 11.060 1.00 46.38 177 TYR A CA 1
ATOM 1447 C C . TYR A 1 177 ? 19.086 -2.115 9.994 1.00 46.38 177 TYR A C 1
ATOM 1449 O O . TYR A 1 177 ? 19.959 -2.932 10.241 1.00 46.38 177 TYR A O 1
ATOM 1457 N N . TYR A 1 178 ? 18.475 -2.009 8.810 1.00 49.78 178 TYR A N 1
ATOM 1458 C CA . TYR A 1 178 ? 18.784 -2.764 7.586 1.00 49.78 178 TYR A CA 1
ATOM 1459 C C . TYR A 1 178 ? 18.134 -4.155 7.491 1.00 49.78 178 TYR A C 1
ATOM 1461 O O . TYR A 1 178 ? 18.827 -5.160 7.396 1.00 49.78 178 TYR A O 1
ATOM 1469 N N . GLN A 1 179 ? 16.797 -4.230 7.405 1.00 58.84 179 GLN A N 1
ATOM 1470 C CA . GLN A 1 179 ? 16.184 -5.391 6.743 1.00 58.84 179 GLN A CA 1
ATOM 1471 C C . GLN A 1 179 ? 16.589 -5.353 5.265 1.00 58.84 179 GLN A C 1
ATOM 1473 O O . GLN A 1 179 ? 16.001 -4.651 4.437 1.00 58.84 179 GLN A O 1
ATOM 1478 N N . THR A 1 180 ? 17.701 -6.017 4.982 1.00 67.00 180 THR A N 1
ATOM 1479 C CA . THR A 1 180 ? 18.196 -6.290 3.645 1.00 67.00 180 THR A CA 1
ATOM 1480 C C . THR A 1 180 ? 17.228 -7.266 2.998 1.00 67.00 180 THR A C 1
ATOM 1482 O O . THR A 1 180 ? 17.056 -8.372 3.495 1.00 67.00 180 THR A O 1
ATOM 1485 N N . ALA A 1 181 ? 16.560 -6.843 1.929 1.00 78.81 181 ALA A N 1
ATOM 1486 C CA . ALA A 1 181 ? 15.847 -7.766 1.061 1.00 78.81 181 ALA A CA 1
ATOM 1487 C C . ALA A 1 181 ? 16.838 -8.355 0.049 1.00 78.81 181 ALA A C 1
ATOM 1489 O O . ALA A 1 181 ? 17.809 -7.689 -0.329 1.00 78.81 181 ALA A O 1
ATOM 1490 N N . TYR A 1 182 ? 16.571 -9.578 -0.388 1.00 80.25 182 TYR A N 1
ATOM 1491 C CA . TYR A 1 182 ? 17.382 -10.319 -1.351 1.00 80.25 182 TYR A CA 1
ATOM 1492 C C . TYR A 1 182 ? 16.478 -10.818 -2.476 1.00 80.25 182 TYR A C 1
ATOM 1494 O O . TYR A 1 182 ? 15.368 -11.274 -2.204 1.00 80.25 182 TYR A O 1
ATOM 1502 N N . PHE A 1 183 ? 16.918 -10.726 -3.730 1.00 80.50 183 PHE A N 1
ATOM 1503 C CA . PHE A 1 183 ? 16.159 -11.260 -4.867 1.00 80.50 183 PHE A CA 1
ATOM 1504 C C . PHE A 1 183 ? 16.355 -12.766 -4.993 1.00 80.50 183 PHE A C 1
ATOM 1506 O O . PHE A 1 183 ? 17.369 -13.180 -5.528 1.00 80.50 183 PHE A O 1
ATOM 1513 N N . CYS A 1 184 ? 15.404 -13.594 -4.577 1.00 78.75 184 CYS A N 1
ATOM 1514 C CA . CYS A 1 184 ? 15.503 -15.047 -4.761 1.00 78.75 184 CYS A CA 1
ATOM 1515 C C . CYS A 1 184 ? 15.350 -15.469 -6.222 1.00 78.75 184 CYS A C 1
ATOM 1517 O O . CYS A 1 184 ? 16.085 -16.335 -6.694 1.00 78.75 184 CYS A O 1
ATOM 1519 N N . HIS A 1 185 ? 14.413 -14.837 -6.927 1.00 81.25 185 HIS A N 1
ATOM 1520 C CA . HIS A 1 185 ? 14.064 -15.174 -8.302 1.00 81.25 185 HIS A CA 1
ATOM 1521 C C . HIS A 1 185 ? 13.538 -13.943 -9.042 1.00 81.25 185 HIS A C 1
ATOM 1523 O O . HIS A 1 185 ? 12.990 -13.034 -8.413 1.00 81.25 185 HIS A O 1
ATOM 1529 N N . LEU A 1 186 ? 13.695 -13.921 -10.367 1.00 83.56 186 LEU A N 1
ATOM 1530 C CA . LEU A 1 186 ? 13.163 -12.883 -11.250 1.00 83.56 186 LEU A CA 1
ATOM 1531 C C . LEU A 1 186 ? 12.223 -13.532 -12.262 1.00 83.56 186 LEU A C 1
ATOM 1533 O O . LEU A 1 186 ? 12.674 -14.333 -13.076 1.00 83.56 186 LEU A O 1
ATOM 1537 N N . ASP A 1 187 ? 10.950 -13.149 -12.219 1.00 85.12 187 ASP A N 1
ATOM 1538 C CA . ASP A 1 187 ? 9.923 -13.686 -13.116 1.00 85.12 187 ASP A CA 1
ATOM 1539 C C . ASP A 1 187 ? 9.882 -12.909 -14.435 1.00 85.12 187 ASP A C 1
ATOM 1541 O O . ASP A 1 187 ? 9.723 -13.484 -15.512 1.00 85.12 187 ASP A O 1
ATOM 1545 N N . ASN A 1 188 ? 9.983 -11.578 -14.354 1.00 84.50 188 ASN A N 1
ATOM 1546 C CA . ASN A 1 188 ? 9.783 -10.702 -15.501 1.00 84.50 188 ASN A CA 1
ATOM 1547 C C . ASN A 1 188 ? 10.553 -9.385 -15.368 1.00 84.50 188 ASN A C 1
ATOM 1549 O O . ASN A 1 188 ? 10.656 -8.796 -14.287 1.00 84.50 188 ASN A O 1
ATOM 1553 N N . TYR A 1 189 ? 11.017 -8.893 -16.514 1.00 85.69 189 TYR A N 1
ATOM 1554 C CA . TYR A 1 189 ? 11.491 -7.531 -16.693 1.00 85.69 189 TYR A CA 1
ATOM 1555 C C . TYR A 1 189 ? 11.054 -7.016 -18.069 1.00 85.69 189 TYR A C 1
ATOM 1557 O O . TYR A 1 189 ? 11.479 -7.525 -19.107 1.00 85.69 189 TYR A O 1
ATOM 1565 N N . GLU A 1 190 ? 10.210 -5.987 -18.075 1.00 84.25 190 GLU A N 1
ATOM 1566 C CA . GLU A 1 190 ? 9.743 -5.291 -19.275 1.00 84.25 190 GLU A CA 1
ATOM 1567 C C . GLU A 1 190 ? 10.078 -3.806 -19.138 1.00 84.25 190 GLU A C 1
ATOM 1569 O O . GLU A 1 190 ? 9.785 -3.202 -18.110 1.00 84.25 190 GLU A O 1
ATOM 1574 N N . ASN A 1 191 ? 10.655 -3.190 -20.171 1.00 83.38 191 ASN A N 1
ATOM 1575 C CA . ASN A 1 191 ? 10.969 -1.765 -20.155 1.00 83.38 191 ASN A CA 1
ATOM 1576 C C . ASN A 1 191 ? 10.697 -1.133 -21.524 1.00 83.38 191 ASN A C 1
ATOM 1578 O O . ASN A 1 191 ? 11.179 -1.606 -22.552 1.00 83.38 191 ASN A O 1
ATOM 1582 N N . THR A 1 192 ? 9.917 -0.055 -21.521 1.00 81.94 192 THR A N 1
ATOM 1583 C CA . THR A 1 192 ? 9.558 0.733 -22.711 1.00 81.94 192 THR A CA 1
ATOM 1584 C C . THR A 1 192 ? 10.052 2.183 -22.637 1.00 81.94 192 THR A C 1
ATOM 1586 O O . THR A 1 192 ? 9.774 2.975 -23.539 1.00 81.94 192 THR A O 1
ATOM 1589 N N . PHE A 1 193 ? 10.796 2.550 -21.589 1.00 74.88 193 PHE A N 1
ATOM 1590 C CA . PHE A 1 193 ? 11.453 3.849 -21.495 1.00 74.88 193 PHE A CA 1
ATOM 1591 C C . PHE A 1 193 ? 12.568 3.958 -22.535 1.00 74.88 193 PHE A C 1
ATOM 1593 O O . PHE A 1 193 ? 13.409 3.070 -22.674 1.00 74.88 193 PHE A O 1
ATOM 1600 N N . THR A 1 194 ? 12.590 5.078 -23.255 1.00 64.88 194 THR A N 1
ATOM 1601 C CA . THR A 1 194 ? 13.642 5.385 -24.235 1.00 64.88 194 THR A CA 1
ATOM 1602 C C . THR A 1 194 ? 14.927 5.875 -23.572 1.00 64.88 194 THR A C 1
ATOM 1604 O O . THR A 1 194 ? 16.005 5.610 -24.091 1.00 64.88 194 THR A O 1
ATOM 1607 N N . ASP A 1 195 ? 14.811 6.516 -22.404 1.00 59.59 195 ASP A N 1
ATOM 1608 C CA . ASP A 1 195 ? 15.925 6.966 -21.570 1.00 59.59 195 ASP A CA 1
ATOM 1609 C C . ASP A 1 195 ? 15.777 6.357 -20.167 1.00 59.59 195 ASP A C 1
ATOM 1611 O O . ASP A 1 195 ? 14.895 6.733 -19.397 1.00 59.59 195 ASP A O 1
ATOM 1615 N N . SER A 1 196 ? 16.637 5.404 -19.804 1.00 50.59 196 SER A N 1
ATOM 1616 C CA . SER A 1 196 ? 16.564 4.667 -18.529 1.00 50.59 196 SER A CA 1
ATOM 1617 C C . SER A 1 196 ? 17.088 5.451 -17.312 1.00 50.59 196 SER A C 1
ATOM 1619 O O . SER A 1 196 ? 17.462 4.860 -16.301 1.00 50.59 196 SER A O 1
ATOM 1621 N N . ASN A 1 197 ? 17.135 6.784 -17.380 1.00 50.56 197 ASN A N 1
ATOM 1622 C CA . ASN A 1 197 ? 17.747 7.631 -16.346 1.00 50.56 197 ASN A CA 1
ATOM 1623 C C . ASN A 1 197 ? 16.820 7.945 -15.157 1.00 50.56 197 ASN A C 1
ATOM 1625 O O . ASN A 1 197 ? 17.160 8.765 -14.302 1.00 50.56 197 ASN A O 1
ATOM 1629 N N . TYR A 1 198 ? 15.656 7.299 -15.047 1.00 53.56 198 TYR A N 1
ATOM 1630 C CA . TYR A 1 198 ? 14.765 7.475 -13.900 1.00 53.56 198 TYR A CA 1
ATOM 1631 C C . TYR A 1 198 ? 15.321 6.724 -12.679 1.00 53.56 198 TYR A C 1
ATOM 1633 O O . TYR A 1 198 ? 14.972 5.588 -12.379 1.00 53.56 198 TYR A O 1
ATOM 1641 N N . ALA A 1 199 ? 16.235 7.384 -11.970 1.00 48.53 199 ALA A N 1
ATOM 1642 C CA . ALA A 1 199 ? 17.054 6.847 -10.889 1.00 48.53 199 ALA A CA 1
ATOM 1643 C C . ALA A 1 199 ? 16.293 6.576 -9.569 1.00 48.53 199 ALA A C 1
ATOM 1645 O O . ALA A 1 199 ? 16.658 7.070 -8.497 1.00 48.53 199 ALA A O 1
ATOM 1646 N N . LEU A 1 200 ? 15.239 5.762 -9.592 1.00 55.75 200 LEU A N 1
ATOM 1647 C CA . LEU A 1 200 ? 14.698 5.149 -8.380 1.00 55.75 200 LEU A CA 1
ATOM 1648 C C . LEU A 1 200 ? 15.071 3.674 -8.372 1.00 55.75 200 LEU A C 1
ATOM 1650 O O . LEU A 1 200 ? 14.426 2.851 -8.999 1.00 55.75 200 LEU A O 1
ATOM 1654 N N . THR A 1 201 ? 16.140 3.347 -7.653 1.00 64.25 201 THR A N 1
ATOM 1655 C CA . THR A 1 201 ? 16.622 1.970 -7.574 1.00 64.25 201 THR A CA 1
ATOM 1656 C C . THR A 1 201 ? 15.611 1.073 -6.836 1.00 64.25 201 THR A C 1
ATOM 1658 O O . THR A 1 201 ? 15.069 1.508 -5.806 1.00 64.25 201 THR A O 1
ATOM 1661 N N . PRO A 1 202 ? 15.409 -0.188 -7.278 1.00 66.75 202 PRO A N 1
ATOM 1662 C CA . PRO A 1 202 ? 14.547 -1.169 -6.598 1.00 66.75 202 PRO A CA 1
ATOM 1663 C C . PRO A 1 202 ? 14.815 -1.242 -5.096 1.00 66.75 202 PRO A C 1
ATOM 1665 O O . PRO A 1 202 ? 13.892 -1.303 -4.281 1.00 66.75 202 PRO A O 1
ATOM 1668 N N . LYS A 1 203 ? 16.102 -1.137 -4.726 1.00 72.19 203 LYS A N 1
ATOM 1669 C CA . LYS A 1 203 ? 16.577 -1.163 -3.339 1.00 72.19 203 LYS A CA 1
ATOM 1670 C C . LYS A 1 203 ? 15.818 -0.201 -2.459 1.00 72.19 203 LYS A C 1
ATOM 1672 O O . LYS A 1 203 ? 15.336 -0.570 -1.391 1.00 72.19 203 LYS A O 1
ATOM 1677 N N . ASN A 1 204 ? 15.775 1.055 -2.882 1.00 72.44 204 ASN A N 1
ATOM 1678 C CA . ASN A 1 204 ? 15.263 2.115 -2.040 1.00 72.44 204 ASN A CA 1
ATOM 1679 C C . ASN A 1 204 ? 13.757 1.981 -1.861 1.00 72.44 204 ASN A C 1
ATOM 1681 O O . ASN A 1 204 ? 13.275 2.242 -0.766 1.00 72.44 204 ASN A O 1
ATOM 1685 N N . LEU A 1 205 ? 13.027 1.535 -2.885 1.00 76.38 205 LEU A N 1
ATOM 1686 C CA . LEU A 1 205 ? 11.583 1.362 -2.785 1.00 76.38 205 LEU A CA 1
ATOM 1687 C C . LEU A 1 205 ? 11.183 0.177 -1.918 1.00 76.38 205 LEU A C 1
ATOM 1689 O O . LEU A 1 205 ? 10.384 0.361 -1.004 1.00 76.38 205 LEU A O 1
ATOM 1693 N N . ILE A 1 206 ? 11.773 -0.997 -2.154 1.00 80.94 206 ILE A N 1
ATOM 1694 C CA . ILE A 1 206 ? 11.514 -2.198 -1.349 1.00 80.94 206 ILE A CA 1
ATOM 1695 C C . ILE A 1 206 ? 11.848 -1.914 0.113 1.00 80.94 206 ILE A C 1
ATOM 1697 O O . ILE A 1 206 ? 11.022 -2.115 1.000 1.00 80.94 206 ILE A O 1
ATOM 1701 N N . ARG A 1 207 ? 13.026 -1.333 0.362 1.00 77.38 207 ARG A N 1
ATOM 1702 C CA . ARG A 1 207 ? 13.438 -0.933 1.707 1.00 77.38 207 ARG A CA 1
ATOM 1703 C C . ARG A 1 207 ? 12.501 0.111 2.310 1.00 77.38 207 ARG A C 1
ATOM 1705 O O . ARG A 1 207 ? 12.256 0.054 3.509 1.00 77.38 207 ARG A O 1
ATOM 1712 N N . MET A 1 208 ? 12.029 1.094 1.542 1.00 77.00 208 MET A N 1
ATOM 1713 C CA . MET A 1 208 ? 11.071 2.084 2.042 1.00 77.00 208 MET A CA 1
ATOM 1714 C C . MET A 1 208 ? 9.758 1.420 2.453 1.00 77.00 208 MET A C 1
ATOM 1716 O O . MET A 1 208 ? 9.316 1.662 3.567 1.00 77.00 208 MET A O 1
ATOM 1720 N N . LEU A 1 209 ? 9.182 0.559 1.612 1.00 80.88 209 LEU A N 1
ATOM 1721 C CA . LEU A 1 209 ? 7.925 -0.126 1.917 1.00 80.88 209 LEU A CA 1
ATOM 1722 C C . LEU A 1 209 ? 8.052 -1.045 3.138 1.00 80.88 209 LEU A C 1
ATOM 1724 O O . LEU A 1 209 ? 7.253 -0.929 4.062 1.00 80.88 209 LEU A O 1
ATOM 1728 N N . ILE A 1 210 ? 9.082 -1.894 3.186 1.00 79.50 210 ILE A N 1
ATOM 1729 C CA . ILE A 1 210 ? 9.331 -2.781 4.334 1.00 79.50 210 ILE A CA 1
ATOM 1730 C C . ILE A 1 210 ? 9.511 -1.960 5.619 1.00 79.50 210 ILE A C 1
ATOM 1732 O O . ILE A 1 210 ? 8.930 -2.282 6.652 1.00 79.50 210 ILE A O 1
ATOM 1736 N N . ASN A 1 211 ? 10.261 -0.854 5.552 1.00 74.94 211 ASN A N 1
ATOM 1737 C CA . ASN A 1 211 ? 10.488 0.016 6.708 1.00 74.94 211 ASN A CA 1
ATOM 1738 C C . ASN A 1 211 ? 9.259 0.834 7.126 1.00 74.94 211 ASN A C 1
ATOM 1740 O O . ASN A 1 211 ? 9.236 1.290 8.263 1.00 74.94 211 ASN A O 1
ATOM 1744 N N . SER A 1 212 ? 8.291 1.044 6.232 1.00 72.81 212 SER A N 1
ATOM 1745 C CA . SER A 1 212 ? 7.022 1.710 6.551 1.00 72.81 212 SER A CA 1
ATOM 1746 C C . SER A 1 212 ? 5.953 0.758 7.077 1.00 72.81 212 SER A C 1
ATOM 1748 O O . SER A 1 212 ? 4.838 1.161 7.411 1.00 72.81 212 SER A O 1
ATOM 1750 N N . CYS A 1 213 ? 6.273 -0.532 7.177 1.00 75.31 213 CYS A N 1
ATOM 1751 C CA . CYS A 1 213 ? 5.464 -1.429 7.966 1.00 75.31 213 CYS A CA 1
ATOM 1752 C C . CYS A 1 213 ? 5.782 -1.230 9.447 1.00 75.31 213 CYS A C 1
ATOM 1754 O O . CYS A 1 213 ? 6.775 -1.721 9.970 1.00 75.31 213 CYS A O 1
ATOM 1756 N N . ILE A 1 214 ? 4.848 -0.587 10.129 1.00 69.19 214 ILE A N 1
ATOM 1757 C CA . ILE A 1 214 ? 4.826 -0.322 11.567 1.00 69.19 214 ILE A CA 1
ATOM 1758 C C . ILE A 1 214 ? 5.050 -1.579 12.458 1.00 69.19 214 ILE A C 1
ATOM 1760 O O . ILE A 1 214 ? 5.431 -1.449 13.626 1.00 69.19 214 ILE A O 1
ATOM 1764 N N . ILE A 1 215 ? 4.791 -2.791 11.941 1.00 67.56 215 ILE A N 1
ATOM 1765 C CA . ILE A 1 215 ? 5.098 -4.069 12.617 1.00 67.56 215 ILE A CA 1
ATOM 1766 C C . ILE A 1 215 ? 6.557 -4.480 12.381 1.00 67.56 215 ILE A C 1
ATOM 1768 O O . ILE A 1 215 ? 7.238 -4.883 13.322 1.00 67.56 215 ILE A O 1
ATOM 1772 N N . LEU A 1 216 ? 7.046 -4.351 11.142 1.00 64.12 216 LEU A N 1
ATOM 1773 C CA . LEU A 1 216 ? 8.404 -4.741 10.757 1.00 64.12 216 LEU A CA 1
ATOM 1774 C C . LEU A 1 216 ? 9.461 -3.708 11.181 1.00 64.12 216 LEU A C 1
ATOM 1776 O O . LEU A 1 216 ? 10.618 -4.088 11.368 1.00 64.12 216 LEU A O 1
ATOM 1780 N N . LYS A 1 217 ? 9.105 -2.424 11.359 1.00 60.94 217 LYS A N 1
ATOM 1781 C CA . LYS A 1 217 ? 10.037 -1.375 11.795 1.00 60.94 217 LYS A CA 1
ATOM 1782 C C . LYS A 1 217 ? 9.392 -0.134 12.450 1.00 60.94 217 LYS A C 1
ATOM 1784 O O . LYS A 1 217 ? 8.268 0.252 12.170 1.00 60.94 217 LYS A O 1
ATOM 1789 N N . ASP A 1 218 ? 10.222 0.508 13.282 1.00 54.38 218 ASP A N 1
ATOM 1790 C CA . ASP A 1 218 ? 10.229 1.901 13.762 1.00 54.38 218 ASP A CA 1
ATOM 1791 C C . ASP A 1 218 ? 9.136 2.366 14.744 1.00 54.38 218 ASP A C 1
ATOM 1793 O O . ASP A 1 218 ? 8.019 2.750 14.396 1.00 54.38 218 ASP A O 1
ATOM 1797 N N . MET A 1 219 ? 9.559 2.534 16.007 1.00 53.12 219 MET A N 1
ATOM 1798 C CA . MET A 1 219 ? 8.856 3.363 16.996 1.00 53.12 219 MET A CA 1
ATOM 1799 C C . MET A 1 219 ? 8.595 4.780 16.467 1.00 53.12 219 MET A C 1
ATOM 1801 O O . MET A 1 219 ? 7.614 5.384 16.876 1.00 53.12 219 MET A O 1
ATOM 1805 N N . TYR A 1 220 ? 9.403 5.287 15.526 1.00 59.66 220 TYR A N 1
ATOM 1806 C CA . TYR A 1 220 ? 9.221 6.608 14.926 1.00 59.66 220 TYR A CA 1
ATOM 1807 C C . TYR A 1 220 ? 7.884 6.765 14.189 1.00 59.66 220 TYR A C 1
ATOM 1809 O O . TYR A 1 220 ? 7.202 7.769 14.392 1.00 59.66 220 TYR A O 1
ATOM 1817 N N . GLU A 1 221 ? 7.472 5.794 13.366 1.00 68.12 221 GLU A N 1
ATOM 1818 C CA . GLU A 1 221 ? 6.180 5.876 12.672 1.00 68.12 221 GLU A CA 1
ATOM 1819 C C . GLU A 1 221 ? 5.024 5.770 13.666 1.00 68.12 221 GLU A C 1
ATOM 1821 O O . GLU A 1 221 ? 4.071 6.545 13.591 1.00 68.12 221 GLU A O 1
ATOM 1826 N N . TRP A 1 222 ? 5.146 4.905 14.676 1.00 73.69 222 TRP A N 1
ATOM 1827 C CA . TRP A 1 222 ? 4.203 4.857 15.794 1.00 73.69 222 TRP A CA 1
ATOM 1828 C C . TRP A 1 222 ? 4.137 6.159 16.590 1.00 73.69 222 TRP A C 1
ATOM 1830 O O . TRP A 1 222 ? 3.049 6.577 16.987 1.00 73.69 222 TRP A O 1
ATOM 1840 N N . ASP A 1 223 ? 5.271 6.789 16.871 1.00 74.69 223 ASP A N 1
ATOM 1841 C CA . ASP A 1 223 ? 5.368 8.051 17.604 1.00 74.69 223 ASP A CA 1
ATOM 1842 C C . ASP A 1 223 ? 4.774 9.187 16.779 1.00 74.69 223 ASP A C 1
ATOM 1844 O O . ASP A 1 223 ? 4.096 10.066 17.317 1.00 74.69 223 ASP A O 1
ATOM 1848 N N . PHE A 1 224 ? 4.959 9.129 15.462 1.00 77.31 224 PHE A N 1
ATOM 1849 C CA . PHE A 1 224 ? 4.340 10.048 14.532 1.00 77.31 224 PHE A CA 1
ATOM 1850 C C . PHE A 1 224 ? 2.820 9.858 14.492 1.00 77.31 224 PHE A C 1
ATOM 1852 O O . PHE A 1 224 ? 2.093 10.828 14.708 1.00 77.31 224 PHE A O 1
ATOM 1859 N N . CYS A 1 225 ? 2.332 8.625 14.312 1.00 78.50 225 CYS A N 1
ATOM 1860 C CA . CYS A 1 225 ? 0.906 8.281 14.339 1.00 78.50 225 CYS A CA 1
ATOM 1861 C C . CYS A 1 225 ? 0.269 8.661 15.677 1.00 78.50 225 CYS A C 1
ATOM 1863 O O . CYS A 1 225 ? -0.799 9.245 15.730 1.00 78.50 225 CYS A O 1
ATOM 1865 N N . SER A 1 226 ? 0.932 8.374 16.794 1.00 78.06 226 SER A N 1
ATOM 1866 C CA . SER A 1 226 ? 0.407 8.624 18.140 1.00 78.06 226 SER A CA 1
ATOM 1867 C C . SER A 1 226 ? 0.759 10.011 18.692 1.00 78.06 226 SER A C 1
ATOM 1869 O O . SER A 1 226 ? 0.504 10.292 19.869 1.00 78.06 226 SER A O 1
ATOM 1871 N N . SER A 1 227 ? 1.309 10.908 17.870 1.00 83.69 227 SER A N 1
ATOM 1872 C CA . SER A 1 227 ? 1.733 12.254 18.263 1.00 83.69 227 SER A CA 1
ATOM 1873 C C . SER A 1 227 ? 0.578 13.097 18.807 1.00 83.69 227 SER A C 1
ATOM 1875 O O . SER A 1 227 ? -0.548 13.020 18.328 1.00 83.69 227 SER A O 1
ATOM 1877 N N . LYS A 1 228 ? 0.853 13.987 19.776 1.00 83.38 228 LYS A N 1
ATOM 1878 C CA . LYS A 1 228 ? -0.146 14.966 20.267 1.00 83.38 228 LYS A CA 1
ATOM 1879 C C . LYS A 1 228 ? -0.620 15.935 19.178 1.00 83.38 228 LYS A C 1
ATOM 1881 O O . LYS A 1 228 ? -1.636 16.589 19.370 1.00 83.38 228 LYS A O 1
ATOM 1886 N N . LYS A 1 229 ? 0.155 16.072 18.098 1.00 86.25 229 LYS A N 1
ATOM 1887 C CA . LYS A 1 229 ? -0.130 16.986 16.987 1.00 86.25 229 LYS A CA 1
ATOM 1888 C C . LYS A 1 229 ? -1.210 16.449 16.047 1.00 86.25 229 LYS A C 1
ATOM 1890 O O . LYS A 1 229 ? -1.780 17.237 15.302 1.00 86.25 229 LYS A O 1
ATOM 1895 N N . ASN A 1 230 ? -1.483 15.146 16.086 1.00 88.25 230 ASN A N 1
ATOM 1896 C CA . ASN A 1 230 ? -2.495 14.542 15.233 1.00 88.25 230 ASN A CA 1
ATOM 1897 C C . ASN A 1 230 ? -3.878 14.648 15.885 1.00 88.25 230 ASN A C 1
ATOM 1899 O O . ASN A 1 230 ? -4.023 14.587 17.111 1.00 88.25 230 ASN A O 1
ATOM 1903 N N . LYS A 1 231 ? -4.902 14.784 15.048 1.00 88.44 231 LYS A N 1
ATOM 1904 C CA . LYS A 1 231 ? -6.297 14.560 15.420 1.00 88.44 231 LYS A CA 1
ATOM 1905 C C . LYS A 1 231 ? -6.551 13.056 15.424 1.00 88.44 231 LYS A C 1
ATOM 1907 O O . LYS A 1 231 ? -6.034 12.341 14.572 1.00 88.44 231 LYS A O 1
ATOM 1912 N N . PHE A 1 232 ? -7.342 12.590 16.387 1.00 86.88 232 PHE A N 1
ATOM 1913 C CA . PHE A 1 232 ? -7.688 11.177 16.514 1.00 86.88 232 PHE A CA 1
ATOM 1914 C C . PHE A 1 232 ? -9.193 11.009 16.515 1.00 86.88 232 PHE A C 1
ATOM 1916 O O . PHE A 1 232 ? -9.879 11.594 17.356 1.00 86.88 232 PHE A O 1
ATOM 1923 N N . SER A 1 233 ? -9.677 10.144 15.639 1.00 83.44 233 SER A N 1
ATOM 1924 C CA . SER A 1 233 ? -11.055 9.685 15.637 1.00 83.44 233 SER A CA 1
ATOM 1925 C C . SER A 1 233 ? -11.081 8.165 15.674 1.00 83.44 233 SER A C 1
ATOM 1927 O O . SER A 1 233 ? -10.300 7.475 15.023 1.00 83.44 233 SER A O 1
ATOM 1929 N N . ASN A 1 234 ? -11.980 7.638 16.496 1.00 81.00 234 ASN A N 1
ATOM 1930 C CA . ASN A 1 234 ? -12.462 6.286 16.299 1.00 81.00 234 ASN A CA 1
ATOM 1931 C C . ASN A 1 234 ? -13.515 6.400 15.202 1.00 81.00 234 ASN A C 1
ATOM 1933 O O . ASN A 1 234 ? -14.552 7.021 15.428 1.00 81.00 234 ASN A O 1
ATOM 1937 N N . LEU A 1 235 ? -13.183 5.909 14.012 1.00 78.25 235 LEU A N 1
ATOM 1938 C CA . LEU A 1 235 ? -14.130 5.897 12.904 1.00 78.25 235 LEU A CA 1
ATOM 1939 C C . LEU A 1 235 ? -15.184 4.818 13.132 1.00 78.25 235 LEU A C 1
ATOM 1941 O O . LEU A 1 235 ? -16.303 4.933 12.645 1.00 78.25 235 LEU A O 1
ATOM 1945 N N . TYR A 1 236 ? -14.806 3.769 13.863 1.00 75.31 236 TYR A N 1
ATOM 1946 C CA . TYR A 1 236 ? -15.551 2.541 13.913 1.00 75.31 236 TYR A CA 1
ATOM 1947 C C . TYR A 1 236 ? -15.086 1.571 15.032 1.00 75.31 236 TYR A C 1
ATOM 1949 O O . TYR A 1 236 ? -13.886 1.385 15.252 1.00 75.31 236 TYR A O 1
ATOM 1957 N N . GLN A 1 237 ? -16.027 0.839 15.648 1.00 76.94 237 GLN A N 1
ATOM 1958 C CA . GLN A 1 237 ? -15.744 -0.235 16.611 1.00 76.94 237 GLN A CA 1
ATOM 1959 C C . GLN A 1 237 ? -16.887 -1.269 16.700 1.00 76.94 237 GLN A C 1
ATOM 1961 O O . GLN A 1 237 ? -18.018 -0.840 16.865 1.00 76.94 237 GLN A O 1
ATOM 1966 N N . SER A 1 238 ? -16.580 -2.575 16.725 1.00 77.25 238 SER A N 1
ATOM 1967 C CA . SER A 1 238 ? -17.438 -3.713 17.136 1.00 77.25 238 SER A CA 1
ATOM 1968 C C . SER A 1 238 ? -16.840 -4.474 18.325 1.00 77.25 238 SER A C 1
ATOM 1970 O O . SER A 1 238 ? -15.880 -4.019 18.952 1.00 77.25 238 SER A O 1
ATOM 1972 N N . GLN A 1 239 ? -17.424 -5.638 18.642 1.00 76.75 239 GLN A N 1
ATOM 1973 C CA . GLN A 1 239 ? -16.887 -6.602 19.600 1.00 76.75 239 GLN A CA 1
ATOM 1974 C C . GLN A 1 239 ? -15.447 -7.008 19.255 1.00 76.75 239 GLN A C 1
ATOM 1976 O O . GLN A 1 239 ? -14.590 -6.985 20.138 1.00 76.75 239 GLN A O 1
ATOM 1981 N N . ASP A 1 240 ? -15.181 -7.300 17.980 1.00 80.06 240 ASP A N 1
ATOM 1982 C CA . ASP A 1 240 ? -13.912 -7.891 17.556 1.00 80.06 240 ASP A CA 1
ATOM 1983 C C . ASP A 1 240 ? -13.049 -6.932 16.732 1.00 80.06 240 ASP A C 1
ATOM 1985 O O . ASP A 1 240 ? -11.845 -7.139 16.652 1.00 80.06 240 ASP A O 1
ATOM 1989 N N . SER A 1 241 ? -13.602 -5.870 16.138 1.00 81.88 241 SER A N 1
ATOM 1990 C CA . SER A 1 241 ? -12.854 -4.996 15.219 1.00 81.88 241 SER A CA 1
ATOM 1991 C C . SER A 1 241 ? -12.916 -3.521 15.605 1.00 81.88 241 SER A C 1
ATOM 1993 O O . SER A 1 241 ? -13.929 -3.050 16.109 1.00 81.88 241 SER A O 1
ATOM 1995 N N . ILE A 1 242 ? -11.850 -2.758 15.356 1.00 85.00 242 ILE A N 1
ATOM 1996 C CA . ILE A 1 242 ? -11.788 -1.308 15.624 1.00 85.00 242 ILE A CA 1
ATOM 1997 C C . ILE A 1 242 ? -10.993 -0.616 14.518 1.00 85.00 242 ILE A C 1
ATOM 1999 O O . ILE A 1 242 ? -9.943 -1.115 14.140 1.00 85.00 242 ILE A O 1
ATOM 2003 N N . LEU A 1 243 ? -11.434 0.547 14.034 1.00 86.38 243 LEU A N 1
ATOM 2004 C CA . LEU A 1 243 ? -10.708 1.358 13.054 1.00 86.38 243 LEU A CA 1
ATOM 2005 C C . LEU A 1 243 ? -10.518 2.785 13.576 1.00 86.38 243 LEU A C 1
ATOM 2007 O O . LEU A 1 243 ? -11.464 3.507 13.901 1.00 86.38 243 LEU A O 1
ATOM 2011 N N . PHE A 1 244 ? -9.258 3.201 13.625 1.00 87.00 244 PHE A N 1
ATOM 2012 C CA . PHE A 1 244 ? -8.845 4.542 14.010 1.00 87.00 244 PHE A CA 1
ATOM 2013 C C . PHE A 1 244 ? -8.383 5.344 12.803 1.00 87.00 244 PHE A C 1
ATOM 2015 O O . PHE A 1 244 ? -7.721 4.806 11.921 1.00 87.00 244 PHE A O 1
ATOM 2022 N N . LEU A 1 245 ? -8.642 6.648 12.840 1.00 88.50 245 LEU A N 1
ATOM 2023 C CA . LEU A 1 245 ? -7.954 7.649 12.037 1.00 88.50 245 LEU A CA 1
ATOM 2024 C C . LEU A 1 245 ? -7.066 8.498 12.947 1.00 88.50 245 LEU A C 1
ATOM 2026 O O . LEU A 1 245 ? -7.512 9.039 13.962 1.00 88.50 245 LEU A O 1
ATOM 2030 N N . SER A 1 246 ? -5.804 8.617 12.556 1.00 89.69 246 SER A N 1
ATOM 2031 C CA . SER A 1 246 ? -4.840 9.579 13.070 1.00 89.69 246 SER A CA 1
ATOM 2032 C C . SER A 1 246 ? -4.419 10.498 11.928 1.00 89.69 246 SER A C 1
ATOM 2034 O O . SER A 1 246 ? -3.683 10.067 11.042 1.00 89.69 246 SER A O 1
ATOM 2036 N N . SER A 1 247 ? -4.829 11.761 11.973 1.00 89.00 247 SER A N 1
ATOM 2037 C CA . SER A 1 247 ? -4.602 12.712 10.883 1.00 89.00 247 SER A CA 1
ATOM 2038 C C . SER A 1 247 ? -3.858 13.969 11.317 1.00 89.00 247 SER A C 1
ATOM 2040 O O . SER A 1 247 ? -4.012 14.471 12.433 1.00 89.00 247 SER A O 1
ATOM 2042 N N . ASN A 1 248 ? -3.061 14.522 10.411 1.00 86.50 248 ASN A N 1
ATOM 2043 C CA . ASN A 1 248 ? -2.584 15.901 10.453 1.00 86.50 248 ASN A CA 1
ATOM 2044 C C . ASN A 1 248 ? -2.601 16.498 9.039 1.00 86.50 248 ASN A C 1
ATOM 2046 O O . ASN A 1 248 ? -3.041 15.849 8.103 1.00 86.50 248 ASN A O 1
ATOM 2050 N N . GLU A 1 249 ? -2.110 17.728 8.869 1.00 77.00 249 GLU A N 1
ATOM 2051 C CA . GLU A 1 249 ? -2.165 18.443 7.580 1.00 77.00 249 GLU A CA 1
ATOM 2052 C C . GLU A 1 249 ? -1.517 17.715 6.391 1.00 77.00 249 GLU A C 1
ATOM 2054 O O . GLU A 1 249 ? -1.779 18.076 5.248 1.00 77.00 249 GLU A O 1
ATOM 2059 N N . LYS A 1 250 ? -0.619 16.757 6.635 1.00 76.81 250 LYS A N 1
ATOM 2060 C CA . LYS A 1 250 ? 0.124 16.064 5.574 1.00 76.81 250 LYS A CA 1
ATOM 2061 C C . LYS A 1 250 ? -0.132 14.568 5.543 1.00 76.81 250 LYS A C 1
ATOM 2063 O O . LYS A 1 250 ? 0.093 13.958 4.503 1.00 76.81 250 LYS A O 1
ATOM 2068 N N . ASN A 1 251 ? -0.520 13.990 6.678 1.00 81.12 251 ASN A N 1
ATOM 2069 C CA . ASN A 1 251 ? -0.467 12.554 6.890 1.00 81.12 251 ASN A CA 1
ATOM 2070 C C . ASN A 1 251 ? -1.768 12.057 7.497 1.00 81.12 251 ASN A C 1
ATOM 2072 O O . ASN A 1 251 ? -2.144 12.503 8.585 1.00 81.12 251 ASN A O 1
ATOM 2076 N N . ASN A 1 252 ? -2.368 11.071 6.845 1.00 86.00 252 ASN A N 1
ATOM 2077 C CA . ASN A 1 252 ? -3.520 10.345 7.342 1.00 86.00 252 ASN A CA 1
ATOM 2078 C C . ASN A 1 252 ? -3.141 8.881 7.544 1.00 86.00 252 ASN A C 1
ATOM 2080 O O . ASN A 1 252 ? -2.658 8.224 6.629 1.00 86.00 252 ASN A O 1
ATOM 2084 N N . TYR A 1 253 ? -3.344 8.386 8.761 1.00 86.94 253 TYR A N 1
ATOM 2085 C CA . TYR A 1 253 ? -3.133 6.991 9.122 1.00 86.94 253 TYR A CA 1
ATOM 2086 C C . TYR A 1 253 ? -4.456 6.388 9.542 1.00 86.94 253 TYR A C 1
ATOM 2088 O O . TYR A 1 253 ? -5.037 6.782 10.556 1.00 86.94 253 TYR A O 1
ATOM 2096 N N . TYR A 1 254 ? -4.895 5.405 8.784 1.00 87.44 254 TYR A N 1
ATOM 2097 C CA . TYR A 1 254 ? -6.025 4.563 9.102 1.00 87.44 254 TYR A CA 1
ATOM 2098 C C . TYR A 1 254 ? -5.449 3.270 9.662 1.00 87.44 254 TYR A C 1
ATOM 2100 O O . TYR A 1 254 ? -4.581 2.661 9.044 1.00 87.44 254 TYR A O 1
ATOM 2108 N N . ILE A 1 255 ? -5.873 2.878 10.860 1.00 87.25 255 ILE A N 1
ATOM 2109 C CA . ILE A 1 255 ? -5.313 1.728 11.577 1.00 87.25 255 ILE A CA 1
ATOM 2110 C C . ILE A 1 255 ? -6.466 0.863 12.049 1.00 87.25 255 ILE A C 1
ATOM 2112 O O . ILE A 1 255 ? -7.241 1.285 12.914 1.00 87.25 255 ILE A O 1
ATOM 2116 N N . SER A 1 256 ? -6.571 -0.337 11.489 1.00 86.56 256 SER A N 1
ATOM 2117 C CA . SER A 1 256 ? -7.566 -1.319 11.883 1.00 86.56 256 SER A CA 1
ATOM 2118 C C . SER A 1 256 ? -6.972 -2.345 12.849 1.00 86.56 256 SER A C 1
ATOM 2120 O O . SER A 1 256 ? -5.816 -2.762 12.739 1.00 86.56 256 SER A O 1
ATOM 2122 N 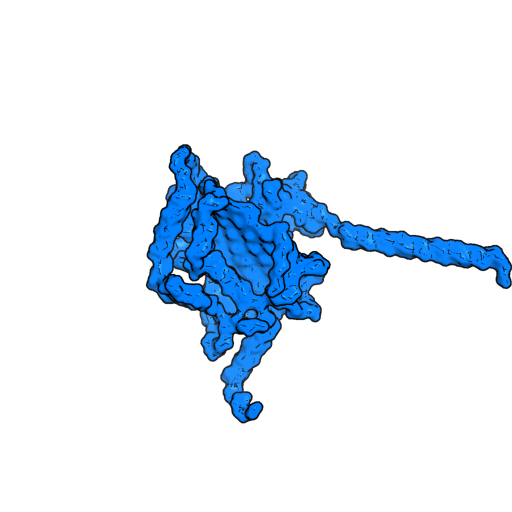N . PHE A 1 257 ? -7.785 -2.751 13.813 1.00 82.94 257 PHE A N 1
ATOM 2123 C CA . PHE A 1 257 ? -7.525 -3.842 14.731 1.00 82.94 257 PHE A CA 1
ATOM 2124 C C . PHE A 1 257 ? -8.621 -4.886 14.588 1.00 82.94 257 PHE A C 1
ATOM 2126 O O . PHE A 1 257 ? -9.785 -4.526 14.418 1.00 82.94 257 PHE A O 1
ATOM 2133 N N . LYS A 1 258 ? -8.252 -6.156 14.733 1.00 82.19 258 LYS A N 1
ATOM 2134 C CA . LYS A 1 258 ? -9.157 -7.296 14.824 1.00 82.19 258 LYS A CA 1
ATOM 2135 C C . LYS A 1 258 ? -8.694 -8.218 15.949 1.00 82.19 258 LYS A C 1
ATOM 2137 O O . LYS A 1 258 ? -7.508 -8.504 16.072 1.00 82.19 258 LYS A O 1
ATOM 2142 N N . ASN A 1 259 ? -9.606 -8.625 16.824 1.00 79.94 259 ASN A N 1
ATOM 2143 C CA . ASN A 1 259 ? -9.347 -9.397 18.040 1.00 79.94 259 ASN A CA 1
ATOM 2144 C C . ASN A 1 259 ? -8.248 -8.794 18.940 1.00 79.94 259 ASN A C 1
ATOM 2146 O O . ASN A 1 259 ? -7.511 -9.509 19.606 1.00 79.94 259 ASN A O 1
ATOM 2150 N N . GLY A 1 260 ? -8.109 -7.463 18.955 1.00 76.44 260 GLY A N 1
ATOM 2151 C CA . GLY A 1 260 ? -7.060 -6.763 19.713 1.00 76.44 260 GLY A CA 1
ATOM 2152 C C . GLY A 1 260 ? -5.674 -6.737 19.049 1.00 76.44 260 GLY A C 1
ATOM 2153 O O . GLY A 1 260 ? -4.750 -6.138 19.605 1.00 76.44 260 GLY A O 1
ATOM 2154 N N . HIS A 1 261 ? -5.539 -7.314 17.854 1.00 77.31 261 HIS A N 1
ATOM 2155 C CA . HIS A 1 261 ? -4.330 -7.307 17.031 1.00 77.31 261 HIS A CA 1
ATOM 2156 C C . HIS A 1 261 ? -4.458 -6.288 15.907 1.00 77.31 261 HIS A C 1
ATOM 2158 O O . HIS A 1 261 ? -5.556 -6.067 15.407 1.00 77.31 261 HIS A O 1
ATOM 2164 N N . ILE A 1 262 ? -3.358 -5.666 15.490 1.00 80.12 262 ILE A N 1
ATOM 2165 C CA . ILE A 1 262 ? -3.346 -4.859 14.259 1.00 80.12 262 ILE A CA 1
ATOM 2166 C C . ILE A 1 262 ? -3.734 -5.770 13.097 1.00 80.12 262 ILE A C 1
ATOM 2168 O O . ILE A 1 262 ? -3.164 -6.842 12.967 1.00 80.12 262 ILE A O 1
ATOM 2172 N N . HIS A 1 263 ? -4.688 -5.359 12.272 1.00 83.00 263 HIS A N 1
ATOM 2173 C CA . HIS A 1 263 ? -5.117 -6.141 11.114 1.00 83.00 263 HIS A CA 1
ATOM 2174 C C . HIS A 1 263 ? -4.647 -5.506 9.806 1.00 83.00 263 HIS A C 1
ATOM 2176 O O . HIS A 1 263 ? -4.100 -6.189 8.942 1.00 83.00 263 HIS A O 1
ATOM 2182 N N . SER A 1 264 ? -4.795 -4.190 9.675 1.00 83.38 264 SER A N 1
ATOM 2183 C CA . SER A 1 264 ? -4.289 -3.445 8.528 1.00 83.38 264 SER A CA 1
ATOM 2184 C C . SER A 1 264 ? -3.985 -1.996 8.875 1.00 83.38 264 SER A C 1
ATOM 2186 O O . SER A 1 264 ? -4.562 -1.415 9.800 1.00 83.38 264 SER A O 1
ATOM 2188 N N . VAL A 1 265 ? -3.086 -1.395 8.103 1.00 84.88 265 VAL A N 1
ATOM 2189 C CA . VAL A 1 265 ? -2.834 0.044 8.130 1.00 84.88 265 VAL A CA 1
ATOM 2190 C C . VAL A 1 265 ? -2.803 0.573 6.714 1.00 84.88 265 VAL A C 1
ATOM 2192 O O . VAL A 1 265 ? -2.170 -0.012 5.840 1.00 84.88 265 VAL A O 1
ATOM 2195 N N . GLU A 1 266 ? -3.455 1.711 6.529 1.00 87.44 266 GLU A N 1
ATOM 2196 C CA . GLU A 1 266 ? -3.367 2.532 5.332 1.00 87.44 266 GLU A CA 1
ATOM 2197 C C . GLU A 1 266 ? -2.793 3.889 5.748 1.00 87.44 266 GLU A C 1
ATOM 2199 O O . GLU A 1 266 ? -3.342 4.570 6.616 1.00 87.44 266 GLU A O 1
ATOM 2204 N N . SER A 1 267 ? -1.658 4.265 5.169 1.00 84.75 267 SER A N 1
ATOM 2205 C CA . SER A 1 267 ? -0.990 5.544 5.406 1.00 84.75 267 SER A CA 1
ATOM 2206 C C . SER A 1 267 ? -0.982 6.344 4.118 1.00 84.75 267 SER A C 1
ATOM 2208 O O . SER A 1 267 ? -0.563 5.830 3.086 1.00 84.75 267 SER A O 1
ATOM 2210 N N . ILE A 1 268 ? -1.411 7.599 4.179 1.00 83.56 268 ILE A N 1
ATOM 2211 C CA . ILE A 1 268 ? -1.417 8.531 3.055 1.00 83.56 268 ILE A CA 1
ATOM 2212 C C . ILE A 1 268 ? -0.600 9.749 3.465 1.00 83.56 268 ILE A C 1
ATOM 2214 O O . ILE A 1 268 ? -0.929 10.440 4.426 1.00 83.56 268 ILE A O 1
ATOM 2218 N N . TYR A 1 269 ? 0.483 9.996 2.735 1.00 79.31 269 TYR A N 1
ATOM 2219 C CA . TYR A 1 269 ? 1.393 11.120 2.915 1.00 79.31 269 TYR A CA 1
ATOM 2220 C C . TYR A 1 269 ? 1.321 12.033 1.696 1.00 79.31 269 TYR A C 1
ATOM 2222 O O . TYR A 1 269 ? 1.648 11.610 0.585 1.00 79.31 269 TYR A O 1
ATOM 2230 N N . TYR A 1 270 ? 0.991 13.304 1.910 1.00 72.56 270 TYR A N 1
ATOM 2231 C CA . TYR A 1 270 ? 0.980 14.331 0.878 1.00 72.56 270 TYR A CA 1
ATOM 2232 C C . TYR A 1 270 ? 1.918 15.490 1.227 1.00 72.56 270 TYR A C 1
ATOM 2234 O O . TYR A 1 270 ? 1.702 16.249 2.176 1.00 72.56 270 TYR A O 1
ATOM 2242 N N . SER A 1 271 ? 2.957 15.696 0.411 1.00 65.25 271 SER A N 1
ATOM 2243 C CA . SER A 1 271 ? 3.764 16.918 0.471 1.00 65.25 271 SER A CA 1
ATOM 2244 C C . SER A 1 271 ? 3.291 17.927 -0.575 1.00 65.25 271 SER A C 1
ATOM 2246 O O . SER A 1 271 ? 3.894 18.058 -1.634 1.00 65.25 271 SER A O 1
ATOM 2248 N N . GLY A 1 272 ? 2.256 18.707 -0.254 1.00 53.38 272 GLY A N 1
ATOM 2249 C CA . GLY A 1 272 ? 1.695 19.732 -1.152 1.00 53.38 272 GLY A CA 1
ATOM 2250 C C . GLY A 1 272 ? 2.599 20.924 -1.496 1.00 53.38 272 GLY A C 1
ATOM 2251 O O . GLY A 1 272 ? 2.141 21.873 -2.126 1.00 53.38 272 GLY A O 1
ATOM 2252 N N . LYS A 1 273 ? 3.871 20.910 -1.081 1.00 55.94 273 LYS A N 1
ATOM 2253 C CA . LYS A 1 273 ? 4.891 21.877 -1.506 1.00 55.94 273 LYS A CA 1
ATOM 2254 C C . LYS A 1 273 ? 5.990 21.128 -2.260 1.00 55.94 273 LYS A C 1
ATOM 2256 O O . LYS A 1 273 ? 6.366 20.051 -1.792 1.00 55.94 273 LYS A O 1
ATOM 2261 N N . PRO A 1 274 ? 6.551 21.706 -3.339 1.00 49.25 274 PRO A N 1
ATOM 2262 C CA . PRO A 1 274 ? 7.714 21.149 -4.018 1.00 49.25 274 PRO A CA 1
ATOM 2263 C C . PRO A 1 274 ? 8.821 20.882 -3.010 1.00 49.25 274 PRO A C 1
ATOM 2265 O O . PRO A 1 274 ? 9.374 21.807 -2.411 1.00 49.25 274 PRO A O 1
ATOM 2268 N N . ALA A 1 275 ? 9.119 19.609 -2.782 1.00 45.50 275 ALA A N 1
ATOM 2269 C CA . ALA A 1 275 ? 10.304 19.237 -2.047 1.00 45.50 275 ALA A CA 1
ATOM 2270 C C . ALA A 1 275 ? 11.432 19.221 -3.075 1.00 45.50 275 ALA A C 1
ATOM 2272 O O . ALA A 1 275 ? 11.578 18.258 -3.817 1.00 45.50 275 ALA A O 1
ATOM 2273 N N . ASN A 1 276 ? 12.244 20.283 -3.126 1.00 47.91 276 ASN A N 1
ATOM 2274 C CA . ASN A 1 276 ? 13.513 20.270 -3.864 1.00 47.91 276 ASN A CA 1
ATOM 2275 C C . ASN A 1 276 ? 14.498 19.309 -3.174 1.00 47.91 276 ASN A C 1
ATOM 2277 O O . ASN A 1 276 ? 15.535 19.700 -2.645 1.00 47.91 276 ASN A O 1
ATOM 2281 N N . THR A 1 277 ? 14.160 18.027 -3.128 1.00 50.38 277 THR A N 1
ATOM 2282 C CA . THR A 1 277 ? 15.077 16.970 -2.756 1.00 50.38 277 THR A CA 1
ATOM 2283 C C . THR A 1 277 ? 15.909 16.655 -3.982 1.00 50.38 277 THR A C 1
ATOM 2285 O O . THR A 1 277 ? 15.434 15.986 -4.893 1.00 50.38 277 THR A O 1
ATOM 2288 N N . ARG A 1 278 ? 17.169 17.108 -3.984 1.00 44.84 278 ARG A N 1
ATOM 2289 C CA . ARG A 1 278 ? 18.248 16.530 -4.800 1.00 44.84 278 ARG A CA 1
ATOM 2290 C C . ARG A 1 278 ? 18.506 15.093 -4.323 1.00 44.84 278 ARG A C 1
ATOM 2292 O O . ARG A 1 278 ? 19.507 14.808 -3.677 1.00 44.84 278 ARG A O 1
ATOM 2299 N N . LYS A 1 279 ? 17.562 14.187 -4.559 1.00 44.75 279 LYS A N 1
ATOM 2300 C CA . LYS A 1 279 ? 17.800 12.750 -4.457 1.00 44.75 279 LYS A CA 1
ATOM 2301 C C . LYS A 1 279 ? 17.684 12.205 -5.869 1.00 44.75 279 LYS A C 1
ATOM 2303 O O . LYS A 1 279 ? 16.591 12.172 -6.415 1.00 44.75 279 LYS A O 1
ATOM 2308 N N . ASN A 1 280 ? 18.827 11.804 -6.420 1.00 44.69 280 ASN A N 1
ATOM 2309 C CA . ASN A 1 280 ? 18.932 11.054 -7.670 1.00 44.69 280 ASN A CA 1
ATOM 2310 C C . ASN A 1 280 ? 18.535 11.847 -8.932 1.00 44.69 280 ASN A C 1
ATOM 2312 O O . ASN A 1 280 ? 17.786 11.339 -9.754 1.00 44.69 280 ASN A O 1
ATOM 2316 N N . GLU A 1 281 ? 18.989 13.104 -9.055 1.00 43.66 281 GLU A N 1
ATOM 2317 C CA . GLU A 1 281 ? 18.825 13.976 -10.249 1.00 43.66 281 GLU A CA 1
ATOM 2318 C C . GLU A 1 281 ? 17.377 14.291 -10.689 1.00 43.66 281 GLU A C 1
ATOM 2320 O O . GLU A 1 281 ? 17.152 15.153 -11.534 1.00 43.66 281 GLU A O 1
ATOM 2325 N N . LEU A 1 282 ? 16.376 13.703 -10.033 1.00 46.69 282 LEU A N 1
ATOM 2326 C CA . LEU A 1 282 ? 14.960 13.981 -10.225 1.00 46.69 282 LEU A CA 1
ATOM 2327 C C . LEU A 1 282 ? 14.503 15.074 -9.260 1.00 46.69 282 LEU A C 1
ATOM 2329 O O . LEU A 1 282 ? 14.492 14.913 -8.039 1.00 46.69 282 LEU A O 1
ATOM 2333 N N . TYR A 1 283 ? 14.071 16.200 -9.813 1.00 48.72 283 TYR A N 1
ATOM 2334 C CA . TYR A 1 283 ? 13.416 17.243 -9.037 1.00 48.72 283 TYR A CA 1
ATOM 2335 C C . TYR A 1 283 ? 11.942 16.885 -8.822 1.00 48.72 283 TYR A C 1
ATOM 2337 O O . TYR A 1 283 ? 11.134 16.930 -9.749 1.00 48.72 283 TYR A O 1
ATOM 2345 N N . ILE A 1 284 ? 11.606 16.521 -7.585 1.00 53.25 284 ILE A N 1
ATOM 2346 C CA . ILE A 1 284 ? 10.276 16.063 -7.168 1.00 53.25 284 ILE A CA 1
ATOM 2347 C C . ILE A 1 284 ? 9.420 17.273 -6.754 1.00 53.25 284 ILE A C 1
ATOM 2349 O O . ILE A 1 284 ? 9.559 17.818 -5.663 1.00 53.25 284 ILE A O 1
ATOM 2353 N N . TYR A 1 285 ? 8.500 17.712 -7.614 1.00 43.75 285 TYR A N 1
ATOM 2354 C CA . TYR A 1 285 ? 7.667 18.899 -7.352 1.00 43.75 285 TYR A CA 1
ATOM 2355 C C . TYR A 1 285 ? 6.415 18.631 -6.500 1.00 43.75 285 TYR A C 1
ATOM 2357 O O . TYR A 1 285 ? 5.789 19.567 -6.004 1.00 43.75 285 TYR A O 1
ATOM 2365 N N . ASN A 1 286 ? 6.042 17.367 -6.318 1.00 51.66 286 ASN A N 1
ATOM 2366 C CA . ASN A 1 286 ? 4.970 16.920 -5.430 1.00 51.66 286 ASN A CA 1
ATOM 2367 C C . ASN A 1 286 ? 5.215 15.437 -5.110 1.00 51.66 286 ASN A C 1
ATOM 2369 O O . ASN A 1 286 ? 5.732 14.731 -5.973 1.00 51.66 286 ASN A O 1
ATOM 2373 N N . ASN A 1 287 ? 4.888 14.970 -3.907 1.00 65.12 287 ASN A N 1
ATOM 2374 C CA . ASN A 1 287 ? 5.010 13.559 -3.537 1.00 65.12 287 ASN A CA 1
ATOM 2375 C C . ASN A 1 287 ? 3.761 13.142 -2.765 1.00 65.12 287 ASN A C 1
ATOM 2377 O O . ASN A 1 287 ? 3.536 13.588 -1.638 1.00 65.12 287 ASN A O 1
ATOM 2381 N N . LEU A 1 288 ? 2.978 12.275 -3.395 1.00 64.94 288 LEU A N 1
ATOM 2382 C CA . LEU A 1 288 ? 1.949 11.493 -2.736 1.00 64.94 288 LEU A CA 1
ATOM 2383 C C . LEU A 1 288 ? 2.523 10.096 -2.545 1.00 64.94 288 LEU A C 1
ATOM 2385 O O . LEU A 1 288 ? 2.872 9.446 -3.527 1.00 64.94 288 LEU A O 1
ATOM 2389 N N . SER A 1 289 ? 2.682 9.668 -1.301 1.00 72.56 289 SER A N 1
ATOM 2390 C CA . SER A 1 289 ? 3.081 8.302 -0.970 1.00 72.56 289 SER A CA 1
ATOM 2391 C C . SER A 1 289 ? 1.955 7.672 -0.179 1.00 72.56 289 SER A C 1
ATOM 2393 O O . SER A 1 289 ? 1.525 8.238 0.821 1.00 72.56 289 SER A O 1
ATOM 2395 N N . TYR A 1 290 ? 1.487 6.524 -0.632 1.00 75.25 290 TYR A N 1
ATOM 2396 C CA . TYR A 1 290 ? 0.540 5.723 0.114 1.00 75.25 290 TYR A CA 1
ATOM 2397 C C . TYR A 1 290 ? 1.172 4.374 0.439 1.00 75.25 290 TYR A C 1
ATOM 2399 O O . TYR A 1 290 ? 1.979 3.867 -0.346 1.00 75.25 290 TYR A O 1
ATOM 2407 N N . PHE A 1 291 ? 0.808 3.830 1.592 1.00 78.81 291 PHE A N 1
ATOM 2408 C CA . PHE A 1 291 ? 1.249 2.528 2.056 1.00 78.81 291 PHE A CA 1
ATOM 2409 C C . PHE A 1 291 ? 0.044 1.753 2.552 1.00 78.81 291 PHE A C 1
ATOM 2411 O O . PHE A 1 291 ? -0.725 2.277 3.358 1.00 78.81 291 PHE A O 1
ATOM 2418 N N . ILE A 1 292 ? -0.076 0.504 2.125 1.00 78.88 292 ILE A N 1
ATOM 2419 C CA . ILE A 1 292 ? -0.978 -0.460 2.741 1.00 78.88 292 ILE A CA 1
ATOM 2420 C C . ILE A 1 292 ? -0.162 -1.611 3.264 1.00 78.88 292 ILE A C 1
ATOM 2422 O O . ILE A 1 292 ? 0.728 -2.112 2.583 1.00 78.88 292 ILE A O 1
ATOM 2426 N N . TYR A 1 293 ? -0.525 -2.077 4.447 1.00 79.19 293 TYR A N 1
ATOM 2427 C CA . TYR A 1 293 ? -0.226 -3.444 4.810 1.00 79.19 293 TYR A CA 1
ATOM 2428 C C . TYR A 1 293 ? -1.427 -4.095 5.471 1.00 79.19 293 TYR A C 1
ATOM 2430 O O . TYR A 1 293 ? -2.202 -3.436 6.169 1.00 79.19 293 TYR A O 1
ATOM 2438 N N . SER A 1 294 ? -1.590 -5.389 5.232 1.00 77.38 294 SER A N 1
ATOM 2439 C CA . SER A 1 294 ? -2.662 -6.193 5.809 1.00 77.38 294 SER A CA 1
ATOM 2440 C C . SER A 1 294 ? -2.132 -7.542 6.269 1.00 77.38 294 SER A C 1
ATOM 2442 O O . SER A 1 294 ? -1.081 -8.011 5.822 1.00 77.38 294 SER A O 1
ATOM 2444 N N . MET A 1 295 ? -2.854 -8.135 7.215 1.00 76.25 295 MET A N 1
ATOM 2445 C CA . MET A 1 295 ? -2.507 -9.408 7.825 1.00 76.25 295 MET A CA 1
ATOM 2446 C C . MET A 1 295 ? -3.678 -10.377 7.755 1.00 76.25 295 MET A C 1
ATOM 2448 O O . MET A 1 295 ? -4.836 -9.998 7.941 1.00 76.25 295 MET A O 1
ATOM 2452 N N . ILE A 1 296 ? -3.362 -11.653 7.575 1.00 70.25 296 ILE A N 1
ATOM 2453 C CA . ILE A 1 296 ? -4.281 -12.749 7.872 1.00 70.25 296 ILE A CA 1
ATOM 2454 C C . ILE A 1 296 ? -4.223 -12.992 9.385 1.00 70.25 296 ILE A C 1
ATOM 2456 O O . ILE A 1 296 ? -3.143 -12.945 9.964 1.00 70.25 296 ILE A O 1
ATOM 2460 N N . ASP A 1 297 ? -5.367 -13.264 10.027 1.00 62.19 297 ASP A N 1
ATOM 2461 C CA . ASP A 1 297 ? -5.564 -13.306 11.496 1.00 62.19 297 ASP A CA 1
ATOM 2462 C C . ASP A 1 297 ? -4.545 -14.143 12.309 1.00 62.19 297 ASP A C 1
ATOM 2464 O O . ASP A 1 297 ? -4.518 -14.053 13.534 1.00 62.19 297 ASP A O 1
ATOM 2468 N N . LYS A 1 298 ? -3.735 -14.983 11.657 1.00 62.53 298 LYS A N 1
ATOM 2469 C CA . LYS A 1 298 ? -2.752 -15.878 12.283 1.00 62.53 298 LYS A CA 1
ATOM 2470 C C . LYS A 1 298 ? -1.297 -15.430 12.113 1.00 62.53 298 LYS A C 1
ATOM 2472 O O . LYS A 1 298 ? -0.429 -16.014 12.759 1.00 62.53 298 LYS A O 1
ATOM 2477 N N . ASN A 1 299 ? -1.023 -14.433 11.272 1.00 64.50 299 ASN A N 1
ATOM 2478 C CA . ASN A 1 299 ? 0.343 -14.067 10.916 1.00 64.50 299 ASN A CA 1
ATOM 2479 C C . ASN A 1 299 ? 0.885 -12.987 11.861 1.00 64.50 299 ASN A C 1
ATOM 2481 O O . ASN A 1 299 ? 0.215 -12.015 12.204 1.00 64.50 299 ASN A O 1
ATOM 2485 N N . ILE A 1 300 ? 2.131 -13.189 12.291 1.00 67.62 300 ILE A N 1
ATOM 2486 C CA . ILE A 1 300 ? 2.907 -12.243 13.111 1.00 67.62 300 ILE A CA 1
ATOM 2487 C C . ILE A 1 300 ? 3.468 -11.112 12.227 1.00 67.62 300 ILE A C 1
ATOM 2489 O O . ILE A 1 300 ? 3.854 -10.053 12.715 1.00 67.62 300 ILE A O 1
ATOM 2493 N N . TYR A 1 301 ? 3.498 -11.332 10.916 1.00 73.50 301 TYR A N 1
ATOM 2494 C CA . TYR A 1 301 ? 4.049 -10.442 9.909 1.00 73.50 301 TYR A CA 1
ATOM 2495 C C . TYR A 1 301 ? 3.013 -10.143 8.813 1.00 73.50 301 TYR A C 1
ATOM 2497 O O . TYR A 1 301 ? 2.038 -10.885 8.666 1.00 73.50 301 TYR A O 1
ATOM 2505 N N . PRO A 1 302 ? 3.193 -9.049 8.051 1.00 78.50 302 PRO A N 1
ATOM 2506 C CA . PRO A 1 302 ? 2.265 -8.681 6.990 1.00 78.50 302 PRO A CA 1
ATOM 2507 C C . PRO A 1 302 ? 2.204 -9.737 5.890 1.00 78.50 302 PRO A C 1
ATOM 2509 O O . PRO A 1 302 ? 3.232 -10.110 5.337 1.00 78.50 302 PRO A O 1
ATOM 2512 N N . SER A 1 303 ? 0.993 -10.144 5.515 1.00 83.81 303 SER A N 1
ATOM 2513 C CA . SER A 1 303 ? 0.775 -11.007 4.349 1.00 83.81 303 SER A CA 1
ATOM 2514 C C . SER A 1 303 ? 0.783 -10.218 3.039 1.00 83.81 303 SER A C 1
ATOM 2516 O O . SER A 1 303 ? 0.956 -10.773 1.957 1.00 83.81 303 SER A O 1
ATOM 2518 N N . PHE A 1 304 ? 0.570 -8.905 3.123 1.00 86.62 304 PHE A N 1
ATOM 2519 C CA . PHE A 1 304 ? 0.582 -8.006 1.980 1.00 86.62 304 PHE A CA 1
ATOM 2520 C C . PHE A 1 304 ? 1.143 -6.644 2.376 1.00 86.62 304 PHE A C 1
ATOM 2522 O O . PHE A 1 304 ? 0.809 -6.108 3.436 1.00 86.62 304 PHE A O 1
ATOM 2529 N N . LEU A 1 305 ? 1.968 -6.081 1.500 1.00 87.25 305 LEU A N 1
ATOM 2530 C CA . LEU A 1 305 ? 2.516 -4.735 1.577 1.00 87.25 305 LEU A CA 1
ATOM 2531 C C . LEU A 1 305 ? 2.338 -4.075 0.210 1.00 87.25 305 LEU A C 1
ATOM 2533 O O . LEU A 1 305 ? 2.653 -4.666 -0.817 1.00 87.25 305 LEU A O 1
ATOM 2537 N N . SER A 1 306 ? 1.898 -2.827 0.174 1.00 87.31 306 SER A N 1
ATOM 2538 C CA . SER A 1 306 ? 1.814 -2.046 -1.053 1.00 87.31 306 SER A CA 1
ATOM 2539 C C . SER A 1 306 ? 2.294 -0.631 -0.818 1.00 87.31 306 SER A C 1
ATOM 2541 O O . SER A 1 306 ? 2.058 -0.047 0.237 1.00 87.31 306 SER A O 1
ATOM 2543 N N . MET A 1 307 ? 2.956 -0.081 -1.826 1.00 84.81 307 MET A N 1
ATOM 2544 C CA . MET A 1 307 ? 3.298 1.319 -1.924 1.00 84.81 307 MET A CA 1
ATOM 2545 C C . MET A 1 307 ? 2.869 1.843 -3.288 1.00 84.81 307 MET A C 1
ATOM 2547 O O . MET A 1 307 ? 3.119 1.229 -4.323 1.00 84.81 307 MET A O 1
ATOM 2551 N N . THR A 1 308 ? 2.298 3.036 -3.306 1.00 82.62 308 THR A N 1
ATOM 2552 C CA . THR A 1 308 ? 2.169 3.835 -4.527 1.00 82.62 308 THR A CA 1
ATOM 2553 C C . THR A 1 308 ? 2.768 5.193 -4.263 1.00 82.62 308 THR A C 1
ATOM 2555 O O . THR A 1 308 ? 2.470 5.838 -3.256 1.00 82.62 308 THR A O 1
ATOM 2558 N N . ARG A 1 309 ? 3.649 5.623 -5.161 1.00 80.12 309 ARG A N 1
ATOM 2559 C CA . ARG A 1 309 ? 4.258 6.945 -5.122 1.00 80.12 309 ARG A CA 1
ATOM 2560 C C . ARG A 1 309 ? 3.977 7.658 -6.420 1.00 80.12 309 ARG A C 1
ATOM 2562 O O . ARG A 1 309 ? 4.276 7.146 -7.490 1.00 80.12 309 ARG A O 1
ATOM 2569 N N . ARG A 1 310 ? 3.448 8.868 -6.318 1.00 76.81 310 ARG A N 1
ATOM 2570 C CA . ARG A 1 310 ? 3.245 9.748 -7.462 1.00 76.81 310 ARG A CA 1
ATOM 2571 C C . ARG A 1 310 ? 4.063 11.004 -7.275 1.00 76.81 310 ARG A C 1
ATOM 2573 O O . ARG A 1 310 ? 3.973 11.652 -6.229 1.00 76.81 310 ARG A O 1
ATOM 2580 N N . TYR A 1 311 ? 4.819 11.361 -8.302 1.00 75.62 311 TYR A N 1
ATOM 2581 C CA . TYR A 1 311 ? 5.554 12.609 -8.327 1.00 75.62 311 TYR A CA 1
ATOM 2582 C C . TYR A 1 311 ? 5.515 13.277 -9.691 1.00 75.62 311 TYR A C 1
ATOM 2584 O O . TYR A 1 311 ? 5.280 12.654 -10.721 1.00 75.62 311 TYR A O 1
ATOM 2592 N N . LYS A 1 312 ? 5.741 14.589 -9.673 1.00 69.75 312 LYS A N 1
ATOM 2593 C CA . LYS A 1 312 ? 5.852 15.409 -10.875 1.00 69.75 312 LYS A CA 1
ATOM 2594 C C . LYS A 1 312 ? 7.305 15.831 -11.053 1.00 69.75 312 LYS A C 1
ATOM 2596 O O . LYS A 1 312 ? 7.889 16.359 -10.102 1.00 69.75 312 LYS A O 1
ATOM 2601 N N . SER A 1 313 ? 7.878 15.579 -12.227 1.00 69.12 313 SER A N 1
ATOM 2602 C CA . SER A 1 313 ? 9.225 16.032 -12.577 1.00 69.12 313 SER A CA 1
ATOM 2603 C C . SER A 1 313 ? 9.265 17.553 -12.760 1.00 69.12 313 SER A C 1
ATOM 2605 O O . SER A 1 313 ? 8.228 18.219 -12.850 1.00 69.12 313 SER A O 1
ATOM 2607 N N . GLN A 1 314 ? 10.473 18.107 -12.860 1.00 64.19 314 GLN A N 1
ATOM 2608 C CA . GLN A 1 314 ? 10.694 19.514 -13.206 1.00 64.19 314 GLN A CA 1
ATOM 2609 C C . GLN A 1 314 ? 10.073 19.916 -14.546 1.00 64.19 314 GLN A C 1
ATOM 2611 O O . GLN A 1 314 ? 9.516 21.002 -14.670 1.00 64.19 314 GLN A O 1
ATOM 2616 N N . GLU A 1 315 ? 10.138 19.017 -15.522 1.00 69.56 315 GLU A N 1
ATOM 2617 C CA . GLU A 1 315 ? 9.585 19.197 -16.868 1.00 69.56 315 GLU A CA 1
ATOM 2618 C C . GLU A 1 315 ? 8.064 18.987 -16.901 1.00 69.56 315 GLU A C 1
ATOM 2620 O O . GLU A 1 315 ? 7.418 19.132 -17.933 1.00 69.56 315 GLU A O 1
ATOM 2625 N N . GLY A 1 316 ? 7.467 18.666 -15.752 1.00 69.25 316 GLY A N 1
ATOM 2626 C CA . GLY A 1 316 ? 6.036 18.484 -15.597 1.00 69.25 316 GLY A CA 1
ATOM 2627 C C . GLY A 1 316 ? 5.539 17.070 -15.882 1.00 69.25 316 GLY A C 1
ATOM 2628 O O . GLY A 1 316 ? 4.330 16.861 -15.789 1.00 69.25 316 GLY A O 1
ATOM 2629 N N . MET A 1 317 ? 6.434 16.113 -16.146 1.00 73.62 317 MET A N 1
ATOM 2630 C CA . MET A 1 317 ? 6.068 14.709 -16.348 1.00 73.62 317 MET A CA 1
ATOM 2631 C C . MET A 1 317 ? 5.513 14.116 -15.058 1.00 73.62 317 MET A C 1
ATOM 2633 O O . MET A 1 317 ? 6.122 14.232 -13.991 1.00 73.62 317 MET A O 1
ATOM 2637 N N . ASN A 1 318 ? 4.354 13.479 -15.159 1.00 73.75 318 ASN A N 1
ATOM 2638 C CA . ASN A 1 318 ? 3.758 12.744 -14.061 1.00 73.75 318 ASN A CA 1
ATOM 2639 C C . ASN A 1 318 ? 4.288 11.310 -14.070 1.00 73.75 318 ASN A C 1
ATOM 2641 O O . ASN A 1 318 ? 4.022 10.570 -15.010 1.00 73.75 318 ASN A O 1
ATOM 2645 N N . ILE A 1 319 ? 5.014 10.931 -13.024 1.00 77.69 319 ILE A N 1
ATOM 2646 C CA . ILE A 1 319 ? 5.540 9.578 -12.867 1.00 77.69 319 ILE A CA 1
ATOM 2647 C C . ILE A 1 319 ? 4.814 8.927 -11.699 1.00 77.69 319 ILE A C 1
ATOM 2649 O O . ILE A 1 319 ? 4.715 9.500 -10.605 1.00 77.69 319 ILE A O 1
ATOM 2653 N N . VAL A 1 320 ? 4.300 7.727 -11.943 1.00 79.62 320 VAL A N 1
ATOM 2654 C CA . VAL A 1 320 ? 3.681 6.894 -10.920 1.00 79.62 320 VAL A CA 1
ATOM 2655 C C . VAL A 1 320 ? 4.511 5.637 -10.747 1.00 79.62 320 VAL A C 1
ATOM 2657 O O . VAL A 1 320 ? 4.981 5.047 -11.713 1.00 79.62 320 VAL A O 1
ATOM 2660 N N . CYS A 1 321 ? 4.721 5.262 -9.495 1.00 81.75 321 CYS A N 1
ATOM 2661 C CA . CYS A 1 321 ? 5.399 4.048 -9.110 1.00 81.75 321 CYS A CA 1
ATOM 2662 C C . CYS A 1 321 ? 4.490 3.225 -8.208 1.00 81.75 321 CYS A C 1
ATOM 2664 O O . CYS A 1 321 ? 3.903 3.755 -7.262 1.00 81.75 321 C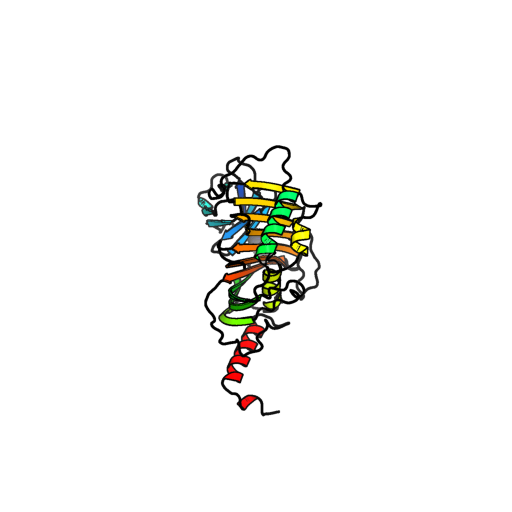YS A O 1
ATOM 2666 N N . TYR A 1 322 ? 4.445 1.935 -8.482 1.00 85.00 322 TYR A N 1
ATOM 2667 C CA . TYR A 1 322 ? 3.714 0.914 -7.766 1.00 85.00 322 TYR A CA 1
ATOM 2668 C C . TYR A 1 322 ? 4.711 -0.111 -7.270 1.00 85.00 322 TYR A C 1
ATOM 2670 O O . TYR A 1 322 ? 5.612 -0.509 -8.002 1.00 85.00 322 TYR A O 1
ATOM 2678 N N . LEU A 1 323 ? 4.548 -0.533 -6.029 1.00 87.06 323 LEU A N 1
ATOM 2679 C CA . LEU A 1 323 ? 5.245 -1.677 -5.482 1.00 87.06 323 LEU A CA 1
ATOM 2680 C C . LEU A 1 323 ? 4.239 -2.483 -4.672 1.00 87.06 323 LEU A C 1
ATOM 2682 O O . LEU A 1 323 ? 3.552 -1.929 -3.814 1.00 87.06 323 LEU A O 1
ATOM 2686 N N . THR A 1 324 ? 4.186 -3.783 -4.904 1.00 90.19 324 THR A N 1
ATOM 2687 C CA . THR A 1 324 ? 3.422 -4.726 -4.087 1.00 90.19 324 THR A CA 1
ATOM 2688 C C . THR A 1 324 ? 4.310 -5.879 -3.671 1.00 90.19 324 THR A C 1
ATOM 2690 O O . THR A 1 324 ? 5.073 -6.379 -4.490 1.00 90.19 324 THR A O 1
ATOM 2693 N N . LEU A 1 325 ? 4.189 -6.304 -2.417 1.00 89.62 325 LEU A N 1
ATOM 2694 C CA . LEU A 1 325 ? 4.778 -7.517 -1.866 1.00 89.62 325 LEU A CA 1
ATOM 2695 C C . LEU A 1 325 ? 3.638 -8.372 -1.315 1.00 89.62 325 LEU A C 1
ATOM 2697 O O . LEU A 1 325 ? 2.891 -7.911 -0.454 1.00 89.62 325 LEU A O 1
ATOM 2701 N N . THR A 1 326 ? 3.504 -9.600 -1.798 1.00 89.31 326 THR A N 1
ATOM 2702 C CA . THR A 1 326 ? 2.507 -10.563 -1.312 1.00 89.31 326 THR A CA 1
ATOM 2703 C C . THR A 1 326 ? 3.229 -11.782 -0.779 1.00 89.31 326 THR A C 1
ATOM 2705 O O . THR A 1 326 ? 4.059 -12.351 -1.485 1.00 89.31 326 THR A O 1
ATOM 2708 N N . GLU A 1 327 ? 2.957 -12.146 0.470 1.00 87.38 327 GLU A N 1
ATOM 2709 C CA . GLU A 1 327 ? 3.553 -13.311 1.117 1.00 87.38 327 GLU A CA 1
ATOM 2710 C C . GLU A 1 327 ? 3.324 -14.561 0.262 1.00 87.38 327 GLU A C 1
ATOM 2712 O O . GLU A 1 327 ? 2.262 -14.752 -0.338 1.00 87.38 327 GLU A O 1
ATOM 2717 N N . THR A 1 328 ? 4.350 -15.397 0.171 1.00 86.81 328 THR A N 1
ATOM 2718 C CA . THR A 1 328 ? 4.310 -16.642 -0.583 1.00 86.81 328 THR A CA 1
ATOM 2719 C C . THR A 1 328 ? 5.095 -17.726 0.139 1.00 86.81 328 THR A C 1
ATOM 2721 O O . THR A 1 328 ? 6.094 -17.446 0.795 1.00 86.81 328 THR A O 1
ATOM 2724 N N . ASP A 1 329 ? 4.664 -18.972 -0.033 1.00 84.62 329 ASP A N 1
ATOM 2725 C CA . ASP A 1 329 ? 5.404 -20.152 0.418 1.00 84.62 329 ASP A CA 1
ATOM 2726 C C . ASP A 1 329 ? 6.501 -20.573 -0.584 1.00 84.62 329 ASP A C 1
ATOM 2728 O O . ASP A 1 329 ? 7.234 -21.536 -0.356 1.00 84.62 329 ASP A O 1
ATOM 2732 N N . GLU A 1 330 ? 6.623 -19.881 -1.722 1.00 82.75 330 GLU A N 1
ATOM 2733 C CA . GLU A 1 330 ? 7.608 -20.196 -2.754 1.00 82.75 330 GLU A CA 1
ATOM 2734 C C . GLU A 1 330 ? 9.009 -19.684 -2.382 1.00 82.75 330 GLU A C 1
ATOM 2736 O O . GLU A 1 330 ? 9.307 -18.496 -2.475 1.00 82.75 330 GLU A O 1
ATOM 2741 N N . CYS A 1 331 ? 9.909 -20.606 -2.027 1.00 71.81 331 CYS A N 1
ATOM 2742 C CA . CYS A 1 331 ? 11.359 -20.372 -1.979 1.00 71.81 331 CYS A CA 1
ATOM 2743 C C . CYS A 1 331 ? 11.992 -20.894 -3.272 1.00 71.81 331 CYS A C 1
ATOM 2745 O O . CYS A 1 331 ? 12.595 -21.968 -3.306 1.00 71.81 331 CYS A O 1
ATOM 2747 N N . LEU A 1 332 ? 11.852 -20.131 -4.362 1.00 70.75 332 LEU A N 1
ATOM 2748 C CA . LEU A 1 332 ? 12.670 -20.319 -5.567 1.00 70.75 332 LEU A CA 1
ATOM 2749 C C . LEU A 1 332 ? 14.022 -19.653 -5.337 1.00 70.75 332 LEU A C 1
ATOM 2751 O O . LEU A 1 332 ? 14.323 -18.580 -5.843 1.00 70.75 332 LEU A O 1
ATOM 2755 N N . CYS A 1 333 ? 14.818 -20.281 -4.487 1.00 69.69 333 CYS A N 1
ATOM 2756 C CA . CYS A 1 333 ? 16.056 -19.744 -3.952 1.00 69.69 333 CYS A CA 1
ATOM 2757 C C . CYS A 1 333 ? 17.238 -19.917 -4.946 1.00 69.69 333 CYS A C 1
ATOM 2759 O O . CYS A 1 333 ? 18.365 -20.204 -4.551 1.00 69.69 333 CYS A O 1
ATOM 2761 N N . GLU A 1 334 ? 16.984 -19.746 -6.254 1.00 69.62 334 GLU A N 1
ATOM 2762 C CA . GLU A 1 334 ? 17.978 -19.882 -7.339 1.00 69.62 334 GLU A CA 1
ATOM 2763 C C . GLU A 1 334 ? 19.159 -18.925 -7.161 1.00 69.62 334 GLU A C 1
ATOM 2765 O O . GLU A 1 334 ? 20.295 -19.251 -7.496 1.00 69.62 334 GLU A O 1
ATOM 2770 N N . LEU A 1 335 ? 18.883 -17.746 -6.605 1.00 65.69 335 LEU A N 1
ATOM 2771 C CA . LEU A 1 335 ? 19.861 -16.694 -6.365 1.00 65.69 335 LEU A CA 1
ATOM 2772 C C . LEU A 1 335 ? 20.372 -16.658 -4.916 1.00 65.69 335 LEU A C 1
ATOM 2774 O O . LEU A 1 335 ? 21.168 -15.785 -4.593 1.00 65.69 335 LEU A O 1
ATOM 2778 N N . ASP A 1 336 ? 19.967 -17.581 -4.033 1.00 66.06 336 ASP A N 1
ATOM 2779 C CA . ASP A 1 336 ? 20.347 -17.543 -2.603 1.00 66.06 336 ASP A CA 1
ATOM 2780 C C . ASP A 1 336 ? 21.855 -17.725 -2.363 1.00 66.06 336 ASP A C 1
ATOM 2782 O O . ASP A 1 336 ? 22.365 -17.361 -1.305 1.00 66.06 336 ASP A O 1
ATOM 2786 N N . SER A 1 337 ? 22.568 -18.305 -3.330 1.00 57.38 337 SER A N 1
ATOM 2787 C CA . SER A 1 337 ? 24.023 -18.491 -3.291 1.00 57.38 337 SER A CA 1
ATOM 2788 C C . SER A 1 337 ? 24.808 -17.298 -3.857 1.00 57.38 337 SER A C 1
ATOM 2790 O O . SER A 1 337 ? 26.040 -17.309 -3.833 1.00 57.38 337 SER A O 1
ATOM 2792 N N . LEU A 1 338 ? 24.111 -16.280 -4.367 1.00 62.50 338 LEU A N 1
ATOM 2793 C CA . LEU A 1 338 ? 24.685 -15.046 -4.890 1.00 62.50 338 LEU A CA 1
ATOM 2794 C C . LEU A 1 338 ? 24.536 -13.931 -3.858 1.00 62.50 338 LEU A C 1
ATOM 2796 O O . LEU A 1 338 ? 23.511 -13.837 -3.190 1.00 62.50 338 LEU A O 1
ATOM 2800 N N . ASP A 1 339 ? 25.533 -13.047 -3.756 1.00 63.69 339 ASP A N 1
ATOM 2801 C CA . ASP A 1 339 ? 25.366 -11.782 -3.032 1.00 63.69 339 ASP A CA 1
ATOM 2802 C C . ASP A 1 339 ? 24.474 -10.847 -3.865 1.00 63.69 339 ASP A C 1
ATOM 2804 O O . ASP A 1 339 ? 24.917 -10.026 -4.677 1.00 63.69 339 ASP A O 1
ATOM 2808 N N . ASN A 1 340 ? 23.177 -11.097 -3.724 1.00 60.66 340 ASN A N 1
ATOM 2809 C CA . ASN A 1 340 ? 22.052 -10.474 -4.402 1.00 60.66 340 ASN A CA 1
ATOM 2810 C C . ASN A 1 340 ? 21.296 -9.529 -3.459 1.00 60.66 340 ASN A C 1
ATOM 2812 O O . ASN A 1 340 ? 20.111 -9.256 -3.700 1.00 60.66 340 ASN A O 1
ATOM 2816 N N . GLU A 1 341 ? 21.949 -9.045 -2.385 1.00 66.88 341 GLU A N 1
ATOM 2817 C CA . GLU A 1 341 ? 21.433 -7.905 -1.629 1.00 66.88 341 GLU A CA 1
ATOM 2818 C C . GLU A 1 341 ? 21.001 -6.875 -2.663 1.00 66.88 341 GLU A C 1
ATOM 2820 O O . GLU A 1 341 ? 21.796 -6.544 -3.543 1.00 66.88 341 GLU A O 1
ATOM 2825 N N . VAL A 1 342 ? 19.744 -6.411 -2.591 1.00 59.25 342 VAL A N 1
ATOM 2826 C CA . VAL A 1 342 ? 19.182 -5.532 -3.621 1.00 59.25 342 VAL A CA 1
ATOM 2827 C C . VAL A 1 342 ? 20.195 -4.414 -3.894 1.00 59.25 342 VAL A C 1
ATOM 2829 O O . VAL A 1 342 ? 20.464 -3.579 -3.026 1.00 59.25 342 VAL A O 1
ATOM 2832 N N . SER A 1 343 ? 20.853 -4.486 -5.055 1.00 53.28 343 SER A N 1
ATOM 2833 C CA . SER A 1 343 ? 22.226 -3.991 -5.203 1.00 53.28 343 SER A CA 1
ATOM 2834 C C . SER A 1 343 ? 22.289 -2.474 -5.077 1.00 53.28 343 SER A C 1
ATOM 2836 O O . SER A 1 343 ? 21.514 -1.742 -5.700 1.00 53.28 343 SER A O 1
ATOM 2838 N N . ILE A 1 344 ? 23.190 -1.983 -4.224 1.00 48.72 344 ILE A N 1
ATOM 2839 C CA . ILE A 1 344 ? 23.289 -0.557 -3.893 1.00 48.72 344 ILE A CA 1
ATOM 2840 C C . ILE A 1 344 ? 23.736 0.212 -5.130 1.00 48.72 344 ILE A C 1
ATOM 2842 O O . ILE A 1 344 ? 24.847 0.025 -5.608 1.00 48.72 344 ILE A O 1
ATOM 2846 N N . GLY A 1 345 ? 22.875 1.101 -5.621 1.00 55.56 345 GLY A N 1
ATOM 2847 C CA . GLY A 1 345 ? 23.240 2.086 -6.640 1.00 55.56 345 GLY A CA 1
ATOM 2848 C C . GLY A 1 345 ? 23.002 1.676 -8.092 1.00 55.56 345 GLY A C 1
ATOM 2849 O O . GLY A 1 345 ? 23.283 2.494 -8.956 1.00 55.56 345 GLY A O 1
ATOM 2850 N N . LYS A 1 346 ? 22.450 0.485 -8.360 1.00 63.78 346 LYS A N 1
ATOM 2851 C CA . LYS A 1 346 ? 22.082 0.051 -9.718 1.00 63.78 346 LYS A CA 1
ATOM 2852 C C . LYS A 1 346 ? 20.632 0.398 -10.056 1.00 63.78 346 LYS A C 1
ATOM 2854 O O . LYS A 1 346 ? 19.751 0.240 -9.203 1.00 63.78 346 LYS A O 1
ATOM 2859 N N . ASN A 1 347 ? 20.377 0.861 -11.279 1.00 66.88 347 ASN A N 1
ATOM 2860 C CA . ASN A 1 347 ? 19.013 0.939 -11.820 1.00 66.88 347 ASN A CA 1
ATOM 2861 C C . ASN A 1 347 ? 18.447 -0.480 -12.083 1.00 66.88 347 ASN A C 1
ATOM 2863 O O . ASN A 1 347 ? 19.159 -1.470 -11.913 1.00 66.88 347 ASN A O 1
ATOM 2867 N N . TYR A 1 348 ? 17.161 -0.611 -12.436 1.00 70.31 348 TYR A N 1
ATOM 2868 C CA . TYR A 1 348 ? 16.519 -1.928 -12.615 1.00 70.31 348 TYR A CA 1
ATOM 2869 C C . TYR A 1 348 ? 17.206 -2.781 -13.681 1.00 70.31 348 TYR A C 1
ATOM 2871 O O . TYR A 1 348 ? 17.491 -3.952 -13.432 1.00 70.31 348 TYR A O 1
ATOM 2879 N N . LYS A 1 349 ? 17.533 -2.178 -14.828 1.00 73.19 349 LYS A N 1
ATOM 2880 C CA . LYS A 1 349 ? 18.258 -2.838 -15.915 1.00 73.19 349 LYS A CA 1
ATOM 2881 C C . LYS A 1 349 ? 19.606 -3.379 -15.441 1.00 73.19 349 LYS A C 1
ATOM 2883 O O . LYS A 1 349 ? 19.880 -4.561 -15.603 1.00 73.19 349 LYS A O 1
ATOM 2888 N N . GLU A 1 350 ? 20.408 -2.540 -14.794 1.00 73.44 350 GLU A N 1
ATOM 2889 C CA . GLU A 1 350 ? 21.722 -2.910 -14.256 1.00 73.44 350 GLU A CA 1
ATOM 2890 C C . GLU A 1 350 ? 21.626 -3.971 -13.152 1.00 73.44 350 GLU A C 1
ATOM 2892 O O . GLU A 1 350 ? 22.518 -4.809 -13.015 1.00 73.44 350 GLU A O 1
ATOM 2897 N N . ALA A 1 351 ? 20.567 -3.937 -12.338 1.00 71.75 351 ALA A N 1
ATOM 2898 C CA . ALA A 1 351 ? 20.310 -4.958 -11.330 1.00 71.75 351 ALA A CA 1
ATOM 2899 C C . ALA A 1 351 ? 19.999 -6.310 -11.990 1.00 71.75 351 ALA A C 1
ATOM 2901 O O . ALA A 1 351 ? 20.579 -7.318 -11.591 1.00 71.75 351 ALA A O 1
ATOM 2902 N N . CYS A 1 352 ? 19.161 -6.327 -13.032 1.00 73.38 352 CYS A N 1
ATOM 2903 C CA . CYS A 1 352 ? 18.859 -7.535 -13.804 1.00 73.38 352 CYS A CA 1
ATOM 2904 C C . CYS A 1 352 ? 20.107 -8.077 -14.511 1.00 73.38 352 CYS A C 1
ATOM 2906 O O . CYS A 1 352 ? 20.434 -9.249 -14.361 1.00 73.38 352 CYS A O 1
ATOM 2908 N N . GLU A 1 353 ? 20.844 -7.221 -15.224 1.00 76.06 353 GLU A N 1
ATOM 2909 C CA . GLU A 1 353 ? 22.087 -7.596 -15.910 1.00 76.06 353 GLU A CA 1
ATOM 2910 C C . GLU A 1 353 ? 23.119 -8.157 -14.928 1.00 76.06 353 GLU A C 1
ATOM 2912 O O . GLU A 1 353 ? 23.747 -9.176 -15.201 1.00 76.06 353 GLU A O 1
ATOM 2917 N N . TYR A 1 354 ? 23.265 -7.541 -13.752 1.00 76.12 354 TYR A N 1
ATOM 2918 C CA . TYR A 1 354 ? 24.146 -8.057 -12.711 1.00 76.12 354 TYR A CA 1
ATOM 2919 C C . TYR A 1 354 ? 23.720 -9.440 -12.224 1.00 76.12 354 TYR A C 1
ATOM 2921 O O . TYR A 1 354 ? 24.565 -10.324 -12.127 1.00 76.12 354 TYR A O 1
ATOM 2929 N N . ILE A 1 355 ? 22.434 -9.633 -11.932 1.00 75.06 355 ILE A N 1
ATOM 2930 C CA . ILE A 1 355 ? 21.896 -10.921 -11.484 1.00 75.06 355 ILE A CA 1
ATOM 2931 C C . ILE A 1 355 ? 22.139 -12.004 -12.545 1.00 75.06 355 ILE A C 1
ATOM 2933 O O . ILE A 1 355 ? 22.592 -13.096 -12.209 1.00 75.06 355 ILE A O 1
ATOM 2937 N N . GLU A 1 356 ? 21.924 -11.697 -13.824 1.00 76.31 356 GLU A N 1
ATOM 2938 C CA . GLU A 1 356 ? 22.178 -12.631 -14.925 1.00 76.31 356 GLU A CA 1
ATOM 2939 C C . GLU A 1 356 ? 23.671 -12.958 -15.095 1.00 76.31 356 GLU A C 1
ATOM 2941 O O . GLU A 1 356 ? 24.030 -14.128 -15.234 1.00 76.31 356 GLU A O 1
ATOM 2946 N N . ILE A 1 357 ? 24.565 -11.967 -14.996 1.00 75.62 357 ILE A N 1
ATOM 2947 C CA . ILE A 1 357 ? 26.023 -12.198 -14.997 1.00 75.62 357 ILE A CA 1
ATOM 2948 C C . ILE A 1 357 ? 26.422 -13.123 -13.839 1.00 75.62 357 ILE A C 1
ATOM 2950 O O . ILE A 1 357 ? 27.215 -14.049 -14.013 1.00 75.62 357 ILE A O 1
ATOM 2954 N N . GLN A 1 358 ? 25.858 -12.902 -12.653 1.00 71.88 358 GLN A N 1
ATOM 2955 C CA . GLN A 1 358 ? 26.133 -13.717 -11.473 1.00 71.88 358 GLN A CA 1
ATOM 2956 C C . GLN A 1 358 ? 25.659 -15.173 -11.648 1.00 71.88 358 GLN A C 1
ATOM 2958 O O . GLN A 1 358 ? 26.422 -16.098 -11.358 1.00 71.88 358 GLN A O 1
ATOM 2963 N N . LYS A 1 359 ? 24.463 -15.397 -12.218 1.00 73.75 359 LYS A N 1
ATOM 2964 C CA . LYS A 1 359 ? 23.979 -16.745 -12.584 1.00 73.75 359 LYS A CA 1
ATOM 2965 C C . LYS A 1 359 ? 24.914 -17.443 -13.577 1.00 73.75 359 LYS A C 1
ATOM 2967 O O . LYS A 1 359 ? 25.185 -18.637 -13.446 1.00 73.75 359 LYS A O 1
ATOM 2972 N N . GLN A 1 360 ? 25.412 -16.719 -14.582 1.00 75.56 360 GLN A N 1
ATOM 2973 C CA . GLN A 1 360 ? 26.328 -17.277 -15.584 1.00 75.56 360 GLN A CA 1
ATOM 2974 C C . GLN A 1 360 ? 27.669 -17.694 -14.969 1.00 75.56 360 GLN A C 1
ATOM 2976 O O . GLN A 1 360 ? 28.167 -18.779 -15.271 1.00 75.56 360 GLN A O 1
ATOM 2981 N N . ASN A 1 361 ? 28.219 -16.879 -14.066 1.00 68.69 361 ASN A N 1
ATOM 2982 C CA . ASN A 1 361 ? 29.494 -17.159 -13.403 1.00 68.69 361 ASN A CA 1
ATOM 2983 C C . ASN A 1 361 ? 29.426 -18.368 -12.456 1.00 68.69 361 ASN A C 1
ATOM 2985 O O . ASN A 1 361 ? 30.390 -19.124 -12.364 1.00 68.69 361 ASN A O 1
ATOM 2989 N N . GLN A 1 362 ? 28.289 -18.609 -11.795 1.00 67.81 362 GLN A N 1
ATOM 2990 C CA . GLN A 1 362 ? 28.102 -19.820 -10.985 1.00 67.81 362 GLN A CA 1
ATOM 2991 C C . GLN A 1 362 ? 28.053 -21.102 -11.817 1.00 67.81 362 GLN A C 1
ATOM 2993 O O . GLN A 1 362 ? 28.572 -22.134 -11.396 1.00 67.81 362 GLN A O 1
ATOM 2998 N N . ASN A 1 363 ? 27.471 -21.032 -13.014 1.00 61.41 363 ASN A N 1
ATOM 2999 C CA . ASN A 1 363 ? 27.383 -22.170 -13.927 1.00 61.41 363 ASN A CA 1
ATOM 3000 C C . ASN A 1 363 ? 28.684 -22.419 -14.719 1.00 61.41 363 ASN A C 1
ATOM 3002 O O . ASN A 1 363 ? 28.785 -23.430 -15.411 1.00 61.41 363 ASN A O 1
ATOM 3006 N N . ASN A 1 364 ? 29.680 -21.528 -14.615 1.00 52.25 364 ASN A N 1
ATOM 3007 C CA . ASN A 1 364 ? 31.003 -21.654 -15.237 1.00 52.25 364 ASN A CA 1
ATOM 3008 C C . ASN A 1 364 ? 32.107 -21.066 -14.325 1.00 52.25 364 ASN A C 1
ATOM 3010 O O . ASN A 1 364 ? 32.584 -19.953 -14.562 1.00 52.25 364 ASN A O 1
ATOM 3014 N N . PRO A 1 365 ? 32.579 -21.814 -13.308 1.00 52.59 365 PRO A N 1
ATOM 3015 C CA . PRO A 1 365 ? 33.577 -21.320 -12.350 1.00 52.59 365 PRO A CA 1
ATOM 3016 C C . PRO A 1 365 ? 34.950 -20.986 -12.972 1.00 52.59 365 PRO A C 1
ATOM 3018 O O . PRO A 1 365 ? 35.783 -20.353 -12.332 1.00 52.59 365 PRO A O 1
ATOM 3021 N N . THR A 1 366 ? 35.197 -21.364 -14.229 1.00 45.66 366 THR A N 1
ATOM 3022 C CA . THR A 1 366 ? 36.462 -21.152 -14.954 1.00 45.66 366 THR A CA 1
ATOM 3023 C C . THR A 1 366 ? 36.702 -19.731 -15.483 1.00 45.66 366 THR A C 1
ATOM 3025 O O . THR A 1 366 ? 37.749 -19.494 -16.077 1.00 45.66 366 THR A O 1
ATOM 3028 N N . LEU A 1 367 ? 35.790 -18.771 -15.285 1.00 42.53 367 LEU A N 1
ATOM 3029 C CA . LEU A 1 367 ? 35.958 -17.391 -15.784 1.00 42.53 367 LEU A CA 1
ATOM 3030 C C . LEU A 1 367 ? 36.547 -16.392 -14.768 1.00 42.53 367 LEU A C 1
ATOM 3032 O O . LEU A 1 367 ? 36.770 -15.241 -15.131 1.00 42.53 367 LEU A O 1
ATOM 3036 N N . MET A 1 368 ? 36.866 -16.811 -13.536 1.00 40.72 368 MET A N 1
ATOM 3037 C CA . MET A 1 368 ? 37.577 -15.964 -12.554 1.00 40.72 368 MET A CA 1
ATOM 3038 C C . MET A 1 368 ? 39.104 -16.157 -12.516 1.00 40.72 368 MET A C 1
ATOM 3040 O O . MET A 1 368 ? 39.768 -15.533 -11.692 1.00 40.72 368 MET A O 1
ATOM 3044 N N . GLU A 1 369 ? 39.687 -16.949 -13.420 1.00 39.78 369 GLU A N 1
ATOM 3045 C CA . GLU A 1 369 ? 41.148 -17.056 -13.569 1.00 39.78 369 GLU A CA 1
ATOM 3046 C C . GLU A 1 369 ? 41.646 -16.544 -14.928 1.00 39.78 369 GLU A C 1
ATOM 3048 O O . GLU A 1 369 ? 42.390 -17.241 -15.604 1.00 39.78 369 GLU A O 1
ATOM 3053 N N . VAL A 1 370 ? 41.301 -15.319 -15.342 1.00 35.19 370 VAL A N 1
ATOM 3054 C CA . VAL A 1 370 ? 42.176 -14.559 -16.259 1.00 35.19 370 VAL A CA 1
ATOM 3055 C C . VAL A 1 370 ? 42.083 -13.047 -15.982 1.00 35.19 370 VAL A C 1
ATOM 3057 O O . VAL A 1 370 ? 41.192 -12.383 -16.494 1.00 35.19 370 VAL A O 1
ATOM 3060 N N . GLN A 1 371 ? 43.068 -12.575 -15.205 1.00 32.84 371 GLN A N 1
ATOM 3061 C CA . GLN A 1 371 ? 43.677 -11.227 -15.105 1.00 32.84 371 GLN A CA 1
ATOM 3062 C C . GLN A 1 371 ? 42.829 -10.000 -14.746 1.00 32.84 371 GLN A C 1
ATOM 3064 O O . GLN A 1 371 ? 42.062 -9.503 -15.596 1.00 32.84 371 GLN A O 1
#

Radius of gyration: 26.05 Å; chains: 1; bounding box: 69×67×93 Å

Secondary structure (DSSP, 8-state):
--HHHHHHHHHHHHHHHHHHHHHHHHHHHHHH---EEEEEEE-TTS-B-TT-EEEETTEEEEE--TTSEEEEETT--EEEEE-TTB--EEEEGGG-GGGEEEPPBPTTS---PPPTT--HHHHHHHHHHHHHHHT-S--EEEEEEEEEEEEETTTTEEEEEEEEEEEEE-S-GGG-TT---EEEEEEEEEE--SS------HHHHHHHHHHT-TTTS-HHHHHHHT-TTSEEEEEEE-SSEEEEEEE-SSEEEEEEEETTEEEEEEEEEEE-S-----BTTB--S-EEEEEEEE--TT-SS-SEEEEEEEEE-TT--EEEEEEEEEEES----TTTTS--BS-TT--HHHHHHHHHHHHHHHH-GGGSS--

pLDDT: mean 73.24, std 13.9, range [32.84, 95.38]

Foldseek 3Di:
DDPVVVVVVVVVVVVVVVVVVVVVVVVVVVVVCQPKDKAFEAEPVRQGDWQKFKAAPNHTPDTADPRRIDIGGPPGQWIWIDDPQWDTDIDGQVPDDVNYDYTYGDPVFPFDDDDPVDDQLVVVVVLVVVQLVVLADDWDKFKWWKWKKKDQPVVRWMWIWTAIKIFTADRDQPPLPDRFIFGQTTDDIDGDDPDLLPPDAPQVVVVVQQQPPPLRHDPPNVCVQSPPQWDKDFPGHDPFKTWMWTDDPFKIWIWMGGNSHTFKIKMWGWDCAFDCPPDRVWRFRIWIKIKMFGDDPPDSDTQKIKIWIWTAGPVGGIMIMIMMIGTDPDRSRLCVPPPRRSDPRDHPVRSVVVSVVRSVCVVPVPPVPDD